Protein AF-M3EVK7-F1 (afdb_monomer)

Sequence (213 aa):
MGKAKGIFKKNLKEKIDFVSSLLQLETVLHSPIGFLSKGFRQRIALAGSLIQDPEYIFLDEPSSGLDPIQIVEFKKLVRILGKTKTILFSSHVLQEIEELCDHVLILYKGKLISDRPLNSISQNRPCLILAKTDPETFKSFFSLTDYKIETTGRTENYFLEFRIQSEKLSSEEIFQILKNASFPIRSINPEKNSLESVFKSLTTNKPNETFRI

InterPro domains:
  IPR003439 ABC transporter-like, ATP-binding domain [PF00005] (12-63)
  IPR027417 P-loop containing nucleoside triphosphate hydrolase [G3DSA:3.40.50.300] (2-134)
  IPR027417 P-loop containing nucleoside triphosphate hydrolase [SSF52540] (9-125)
  IPR050763 ABC transporter ATP-binding component [PTHR42711] (3-209)

pLDDT: mean 82.82, std 12.69, range [30.84, 95.19]

Mean predicted aligned error: 10.94 Å

Solvent-accessible surface area (backbone atoms only — not comparable to full-atom values): 12940 Å² total; per-residue (Å²): 110,59,71,85,68,74,52,65,76,90,55,48,65,64,38,47,56,51,44,32,60,77,60,69,34,72,94,48,72,88,54,63,71,88,79,48,54,66,55,55,49,51,45,50,56,49,38,70,54,50,64,74,64,59,61,67,47,82,39,78,47,77,59,70,87,44,55,76,68,52,42,56,53,49,52,53,48,51,56,59,50,51,75,80,28,51,70,50,69,49,69,92,52,57,70,56,48,72,73,72,44,70,58,44,76,40,74,54,97,93,36,82,76,44,80,46,48,41,66,68,71,59,53,51,44,37,31,41,32,32,29,47,63,55,72,66,62,54,49,59,73,54,64,58,89,64,56,51,79,44,74,74,82,48,71,56,97,80,20,36,32,34,38,40,32,27,88,84,51,52,73,66,54,54,49,61,56,55,73,73,51,96,52,58,71,80,49,78,43,72,45,82,68,46,68,60,60,55,49,49,51,64,69,71,73,61,76,91,76,80,82,78,130

Secondary structure (DSSP, 8-state):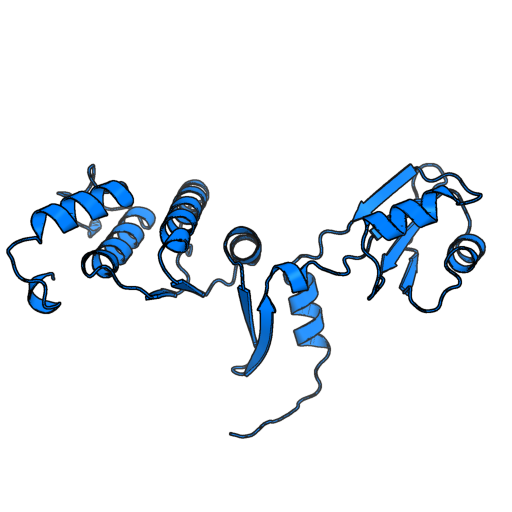
-GGGGT--GGGHHHHHHHHHHHTT-GGGTTS-GGGS-HHHHHHHHHHHHHTT--SEEEESSTTTT--HHHHHHHHHHHHHHHTTSEEEE--S-HHHHHHH-SEEEEEETTEEEEEEEHHHHHTTPPEEEEESS-HHHHHHHT-STTEEEEEEEEEETTEEEEEEEESS--HHHHHHHHTT-SS-EEEEEE----HHHHHHHHHHS--------

Organism: NCBI:txid1193028

Foldseek 3Di:
DCVVVVNDPPCQVVLLVVLCVLLVVPVPPPPDLVPDDPLSVLSVVVSVVCSVVDQEEEEEQSCPPPDPVSNVVVLVSLQVCVVRHHYDYDHPPLVSCLSRFQWDFDDDPNDTLDTGGPVVLVPFFKKKWWWQDDPVLVCVLVVDPQWDKDFPPDHDPNTTIITITGPPDGLVRVVVSCVPRPTDTDDIDRDPPGVVVVSVCSVVPDDDDDDDD

Structure (mmCIF, N/CA/C/O backbone):
data_AF-M3EVK7-F1
#
_entry.id   AF-M3EVK7-F1
#
loop_
_atom_site.group_PDB
_atom_site.id
_atom_site.type_symbol
_atom_site.label_atom_id
_atom_site.label_alt_id
_atom_site.label_comp_id
_atom_site.label_asym_id
_atom_site.label_entity_id
_atom_site.label_seq_id
_atom_site.pdbx_PDB_ins_code
_atom_site.Cartn_x
_atom_site.Cartn_y
_atom_site.Cartn_z
_atom_site.occupancy
_atom_site.B_iso_or_equiv
_atom_site.auth_seq_id
_atom_site.auth_comp_id
_atom_site.auth_asym_id
_atom_site.auth_atom_id
_atom_site.pdbx_PDB_model_num
ATOM 1 N N . MET A 1 1 ? 18.480 -7.569 -27.320 1.00 52.84 1 MET A N 1
ATOM 2 C CA . MET A 1 1 ? 17.069 -7.782 -26.916 1.00 52.84 1 MET A CA 1
ATOM 3 C C . MET A 1 1 ? 16.038 -7.213 -27.898 1.00 52.84 1 MET A C 1
ATOM 5 O O . MET A 1 1 ? 15.123 -7.948 -28.227 1.00 52.84 1 MET A O 1
ATOM 9 N N . GLY A 1 2 ? 16.171 -5.988 -28.436 1.00 54.94 2 GLY A N 1
ATOM 10 C CA . GLY A 1 2 ? 15.132 -5.382 -29.302 1.00 54.94 2 GLY A CA 1
ATOM 11 C C . GLY A 1 2 ? 14.700 -6.194 -30.541 1.00 54.94 2 GLY A C 1
ATOM 12 O O . GLY A 1 2 ? 13.509 -6.356 -30.783 1.00 54.94 2 GLY A O 1
ATOM 13 N N . LYS A 1 3 ? 15.649 -6.796 -31.278 1.00 52.19 3 LYS A N 1
ATOM 14 C CA . LYS A 1 3 ? 15.343 -7.675 -32.430 1.00 52.19 3 LYS A CA 1
ATOM 15 C C . LYS A 1 3 ? 14.608 -8.967 -32.049 1.00 52.19 3 LYS A C 1
ATOM 17 O O . LYS A 1 3 ? 13.757 -9.414 -32.801 1.00 52.19 3 LYS A O 1
ATOM 22 N N . ALA A 1 4 ? 14.919 -9.542 -30.884 1.00 58.19 4 ALA A N 1
ATOM 23 C CA . ALA A 1 4 ? 14.275 -10.763 -30.384 1.00 58.19 4 ALA A CA 1
ATOM 24 C C . ALA A 1 4 ? 12.821 -10.524 -29.933 1.00 58.19 4 ALA A C 1
ATOM 26 O O . ALA A 1 4 ? 12.077 -11.466 -29.707 1.00 58.19 4 ALA A O 1
ATOM 27 N N . LYS A 1 5 ? 12.428 -9.251 -29.812 1.00 55.12 5 LYS A N 1
ATOM 28 C CA . LYS A 1 5 ? 11.122 -8.778 -29.352 1.00 55.12 5 LYS A CA 1
ATOM 29 C C . LYS A 1 5 ? 10.278 -8.145 -30.474 1.00 55.12 5 LYS A C 1
ATOM 31 O O . LYS A 1 5 ? 9.300 -7.461 -30.186 1.00 55.12 5 LYS A O 1
ATOM 36 N N . GLY A 1 6 ? 10.665 -8.335 -31.742 1.00 58.47 6 GLY A N 1
ATOM 37 C CA . GLY A 1 6 ? 9.900 -7.870 -32.909 1.00 58.47 6 GLY A CA 1
ATOM 38 C C . GLY A 1 6 ? 9.952 -6.360 -33.175 1.00 58.47 6 GLY A C 1
ATOM 39 O O . GLY A 1 6 ? 9.174 -5.850 -33.975 1.00 58.47 6 GLY A O 1
ATOM 40 N N . ILE A 1 7 ? 10.858 -5.618 -32.530 1.00 58.50 7 ILE A N 1
ATOM 41 C CA . ILE A 1 7 ? 10.955 -4.165 -32.716 1.00 58.50 7 ILE A CA 1
ATOM 42 C C . ILE A 1 7 ? 11.724 -3.876 -34.011 1.00 58.50 7 ILE A C 1
ATOM 44 O O . ILE A 1 7 ? 12.930 -4.128 -34.106 1.00 58.50 7 ILE A O 1
ATOM 48 N N . PHE A 1 8 ? 11.029 -3.331 -35.013 1.00 57.34 8 PHE A N 1
ATOM 49 C CA . PHE A 1 8 ? 11.648 -2.866 -36.253 1.00 57.34 8 PHE A CA 1
ATOM 50 C C . PHE A 1 8 ? 12.649 -1.740 -35.954 1.00 57.34 8 PHE A C 1
ATOM 52 O O . PHE A 1 8 ? 12.354 -0.790 -35.230 1.00 57.34 8 PHE A O 1
ATOM 59 N N . LYS A 1 9 ? 13.854 -1.848 -36.531 1.00 60.00 9 LYS A N 1
ATOM 60 C CA . LYS A 1 9 ? 15.026 -0.986 -36.267 1.00 60.00 9 LYS A CA 1
ATOM 61 C C . LYS A 1 9 ? 14.760 0.527 -36.335 1.00 60.00 9 LYS A C 1
ATOM 63 O O . LYS A 1 9 ? 15.529 1.273 -35.740 1.00 60.00 9 LYS A O 1
ATOM 68 N N . LYS A 1 10 ? 13.729 0.970 -37.064 1.00 62.78 10 LYS A N 1
ATOM 69 C CA . LYS A 1 10 ? 13.542 2.371 -37.468 1.00 62.78 10 LYS A CA 1
ATOM 70 C C . LYS A 1 10 ? 13.273 3.327 -36.292 1.00 62.78 10 LYS A C 1
ATOM 72 O O . LYS A 1 10 ? 13.722 4.458 -36.370 1.00 62.78 10 LYS A O 1
ATOM 77 N N . ASN A 1 11 ? 12.690 2.848 -35.183 1.00 74.00 11 ASN A N 1
ATOM 78 C CA . ASN A 1 11 ? 12.345 3.690 -34.017 1.00 74.00 11 ASN A CA 1
ATOM 79 C C . ASN A 1 11 ? 12.974 3.192 -32.698 1.00 74.00 11 ASN A C 1
ATOM 81 O O . ASN A 1 11 ? 12.560 3.582 -31.608 1.00 74.00 11 ASN A O 1
ATOM 85 N N . LEU A 1 12 ? 13.952 2.280 -32.760 1.00 81.62 12 LEU A N 1
ATOM 86 C CA . LEU A 1 12 ? 14.510 1.665 -31.549 1.00 81.62 12 LEU A CA 1
ATOM 87 C C . LEU A 1 12 ? 15.305 2.667 -30.701 1.00 81.62 12 LEU A C 1
ATOM 89 O O . LEU A 1 12 ? 15.232 2.603 -29.481 1.00 81.62 12 LEU A O 1
ATOM 93 N N . LYS A 1 13 ? 16.053 3.576 -31.339 1.00 85.69 13 LYS A N 1
ATOM 94 C CA . LYS A 1 13 ? 16.865 4.574 -30.632 1.00 85.69 13 LYS A CA 1
ATOM 95 C C . LYS A 1 13 ? 15.986 5.547 -29.845 1.00 85.69 13 LYS A C 1
ATOM 97 O O . LYS A 1 13 ? 16.164 5.663 -28.646 1.00 85.69 13 LYS A O 1
ATOM 102 N N . GLU A 1 14 ? 14.975 6.124 -30.492 1.00 87.38 14 GLU A N 1
ATOM 103 C CA . GLU A 1 14 ? 14.010 7.026 -29.845 1.00 87.38 14 GLU A CA 1
ATOM 104 C C . GLU A 1 14 ? 13.297 6.360 -28.664 1.00 87.38 14 GLU A C 1
ATOM 106 O O . GLU A 1 14 ? 13.151 6.959 -27.604 1.00 87.38 14 GLU A O 1
ATOM 111 N N . LYS A 1 15 ? 12.903 5.088 -28.813 1.00 86.25 15 LYS A N 1
ATOM 112 C CA . LYS A 1 15 ? 12.300 4.315 -27.720 1.00 86.25 15 LYS A CA 1
ATOM 113 C C . LYS A 1 15 ? 13.268 4.073 -26.566 1.00 86.25 15 LYS A C 1
ATOM 115 O O . LYS A 1 15 ? 12.848 4.133 -25.415 1.00 86.25 15 LYS A O 1
ATOM 120 N N . ILE A 1 16 ? 14.534 3.775 -26.858 1.00 88.69 16 ILE A N 1
ATOM 121 C CA . ILE A 1 16 ? 15.564 3.631 -25.824 1.00 88.69 16 ILE A CA 1
ATOM 122 C C . ILE A 1 16 ? 15.750 4.963 -25.104 1.00 88.69 16 ILE A C 1
ATOM 124 O O . ILE A 1 16 ? 15.664 4.976 -23.885 1.00 88.69 16 ILE A O 1
ATOM 128 N N . ASP A 1 17 ? 15.915 6.066 -25.834 1.00 89.81 17 ASP A N 1
ATOM 129 C CA . ASP A 1 17 ? 16.127 7.394 -25.254 1.00 89.81 17 ASP A CA 1
ATOM 130 C C . ASP A 1 17 ? 14.937 7.806 -24.364 1.00 89.81 17 ASP A C 1
ATOM 132 O O . ASP A 1 17 ? 15.126 8.229 -23.222 1.00 89.81 17 ASP A O 1
ATOM 136 N N . PHE A 1 18 ? 13.704 7.580 -24.831 1.00 89.75 18 PHE A N 1
ATOM 137 C CA . PHE A 1 18 ? 12.486 7.823 -24.054 1.00 89.75 18 PHE A CA 1
ATOM 138 C C . PHE A 1 18 ? 12.433 6.987 -22.768 1.00 89.75 18 PHE A C 1
ATOM 140 O O . PHE A 1 18 ? 12.223 7.528 -21.682 1.00 89.75 18 PHE A O 1
ATOM 147 N N . VAL A 1 19 ? 12.632 5.668 -22.871 1.00 90.81 19 VAL A N 1
ATOM 148 C CA . VAL A 1 19 ? 12.562 4.760 -21.716 1.00 90.81 19 VAL A CA 1
ATOM 149 C C . VAL A 1 19 ? 13.701 5.032 -20.734 1.00 90.81 19 VAL A C 1
ATOM 151 O O . VAL A 1 19 ? 13.483 5.011 -19.523 1.00 90.81 19 VAL A O 1
ATOM 154 N N . SER A 1 20 ? 14.902 5.318 -21.231 1.00 91.69 20 SER A N 1
ATOM 155 C CA . SER A 1 20 ? 16.043 5.690 -20.401 1.00 91.69 20 SER A CA 1
ATOM 156 C C . SER A 1 20 ? 15.766 6.955 -19.608 1.00 91.69 20 SER A C 1
ATOM 158 O O . SER A 1 20 ? 16.075 6.972 -18.421 1.00 91.69 20 SER A O 1
ATOM 160 N N . SER A 1 21 ? 15.123 7.954 -20.215 1.00 91.12 21 SER A N 1
ATOM 161 C CA . SER A 1 21 ? 14.760 9.180 -19.508 1.00 91.12 21 SER A CA 1
ATOM 162 C C . SER A 1 21 ? 13.634 8.979 -18.498 1.00 91.12 21 SER A C 1
ATOM 164 O O . SER A 1 21 ? 13.743 9.389 -17.342 1.00 91.12 21 SER A O 1
ATOM 166 N N . LEU A 1 22 ? 12.587 8.244 -18.881 1.00 88.94 22 LEU A N 1
ATOM 167 C CA . LEU A 1 22 ? 11.470 7.911 -17.995 1.00 88.94 22 LEU A CA 1
ATOM 168 C C . LEU A 1 22 ? 11.924 7.176 -16.724 1.00 88.94 22 LEU A C 1
ATOM 170 O O . LEU A 1 22 ? 11.360 7.378 -15.649 1.00 88.94 22 LEU A O 1
ATOM 174 N N . LEU A 1 23 ? 12.933 6.312 -16.851 1.00 90.31 23 LEU A N 1
ATOM 175 C CA . LEU A 1 23 ? 13.441 5.478 -15.765 1.00 90.31 23 LEU A CA 1
ATOM 176 C C . LEU A 1 23 ? 14.734 6.023 -15.130 1.00 90.31 23 LEU A C 1
ATOM 178 O O . LEU A 1 23 ? 15.290 5.365 -14.250 1.00 90.31 23 LEU A O 1
ATOM 182 N N . GLN A 1 24 ? 15.207 7.205 -15.537 1.00 89.69 24 GLN A N 1
ATOM 183 C CA . GLN A 1 24 ? 16.436 7.839 -15.036 1.00 89.69 24 GLN A CA 1
ATOM 184 C C . GLN A 1 24 ? 17.673 6.923 -15.139 1.00 89.69 24 GLN A C 1
ATOM 186 O O . GLN A 1 24 ? 18.382 6.679 -14.158 1.00 89.69 24 GLN A O 1
ATOM 191 N N . LEU A 1 25 ? 17.883 6.326 -16.311 1.00 91.62 25 LEU A N 1
ATOM 192 C CA . LEU A 1 25 ? 18.968 5.376 -16.581 1.00 91.62 25 LEU A CA 1
ATOM 193 C C . LEU A 1 25 ? 20.166 6.008 -17.301 1.00 91.62 25 LEU A C 1
ATOM 195 O O . LEU A 1 25 ? 21.140 5.308 -17.578 1.00 91.62 25 LEU A O 1
ATOM 199 N N . GLU A 1 26 ? 20.124 7.301 -17.618 1.00 90.88 26 GLU A N 1
ATOM 200 C CA . GLU A 1 26 ? 21.107 7.973 -18.475 1.00 90.88 26 GLU A CA 1
ATOM 201 C C . GLU A 1 26 ? 22.531 7.870 -17.921 1.00 90.88 26 GLU A C 1
ATOM 203 O O . GLU A 1 26 ? 23.479 7.637 -18.669 1.00 90.88 26 GLU A O 1
ATOM 208 N N . THR A 1 27 ? 22.677 7.961 -16.599 1.00 90.19 27 THR A N 1
ATOM 209 C CA . THR A 1 2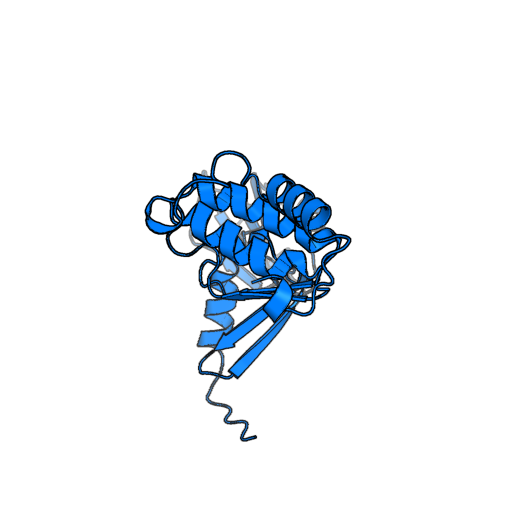7 ? 23.972 7.897 -15.905 1.00 90.19 27 THR A CA 1
ATOM 210 C C . THR A 1 27 ? 24.592 6.499 -15.897 1.00 90.19 27 THR A C 1
ATOM 212 O O . THR A 1 27 ? 25.786 6.360 -15.639 1.00 90.19 27 THR A O 1
ATOM 215 N N . VAL A 1 28 ? 23.805 5.457 -16.185 1.00 90.25 28 VAL A N 1
ATOM 216 C CA . VAL A 1 28 ? 24.218 4.047 -16.086 1.00 90.25 28 VAL A CA 1
ATOM 217 C C . VAL A 1 28 ? 24.107 3.280 -17.404 1.00 90.25 28 VAL A C 1
ATOM 219 O O . VAL A 1 28 ? 24.406 2.089 -17.442 1.00 90.25 28 VAL A O 1
ATOM 222 N N . LEU A 1 29 ? 23.725 3.946 -18.498 1.00 86.81 29 LEU A N 1
ATOM 223 C CA . LEU A 1 29 ? 23.498 3.343 -19.819 1.00 86.81 29 LEU A CA 1
ATOM 224 C C . LEU A 1 29 ? 24.684 2.525 -20.354 1.00 86.81 29 LEU A C 1
ATOM 226 O O . LEU A 1 29 ? 24.488 1.530 -21.051 1.00 86.81 29 LEU A O 1
ATOM 230 N N . HIS A 1 30 ? 25.908 2.949 -20.037 1.00 88.50 30 HIS A N 1
ATOM 231 C CA . HIS A 1 30 ? 27.146 2.315 -20.502 1.00 88.50 30 HIS A CA 1
ATOM 232 C C . HIS A 1 30 ? 27.831 1.458 -19.431 1.00 88.50 30 HIS A C 1
ATOM 234 O O . HIS A 1 30 ? 28.869 0.850 -19.693 1.00 88.50 30 HIS A O 1
ATOM 240 N N . SER A 1 31 ? 27.252 1.390 -18.234 1.00 90.88 31 SER A N 1
ATOM 241 C CA . SER A 1 31 ? 27.799 0.630 -17.118 1.00 90.88 31 SER A CA 1
ATOM 242 C C . SER A 1 31 ? 27.401 -0.845 -17.230 1.00 90.88 31 SER A C 1
ATOM 244 O O . SER A 1 31 ? 26.236 -1.150 -17.503 1.00 90.88 31 SER A O 1
ATOM 246 N N . PRO A 1 32 ? 28.317 -1.803 -16.989 1.00 91.81 32 PRO A N 1
ATOM 247 C CA . PRO A 1 32 ? 27.941 -3.209 -16.994 1.00 91.81 32 PRO A CA 1
ATOM 248 C C . PRO A 1 32 ? 26.948 -3.506 -15.864 1.00 91.81 32 PRO A C 1
ATOM 250 O O . PRO A 1 32 ? 27.162 -3.114 -14.717 1.00 91.81 32 PRO A O 1
ATOM 253 N N . ILE A 1 33 ? 25.883 -4.254 -16.175 1.00 89.38 33 ILE A N 1
ATOM 254 C CA . ILE A 1 33 ? 24.752 -4.526 -15.263 1.00 89.38 33 ILE A CA 1
ATOM 255 C C . ILE A 1 33 ? 25.208 -5.109 -13.912 1.00 89.38 33 ILE A C 1
ATOM 257 O O . ILE A 1 33 ? 24.602 -4.828 -12.878 1.00 89.38 33 ILE A O 1
ATOM 261 N N . GLY A 1 34 ? 26.295 -5.889 -13.903 1.00 89.88 34 GLY A N 1
ATOM 262 C CA . GLY A 1 34 ? 26.863 -6.477 -12.686 1.00 89.88 34 GLY A CA 1
ATOM 263 C C . GLY A 1 34 ? 27.324 -5.454 -11.640 1.00 89.88 34 GLY A C 1
ATOM 264 O O . GLY A 1 34 ? 27.267 -5.753 -10.452 1.00 89.88 34 GLY A O 1
ATOM 265 N N . PHE A 1 35 ? 27.702 -4.241 -12.058 1.00 91.50 35 PHE A N 1
ATOM 266 C CA . PHE A 1 35 ? 28.149 -3.164 -11.163 1.00 91.50 35 PHE A CA 1
ATOM 267 C C . PHE A 1 35 ? 27.013 -2.252 -10.683 1.00 91.50 35 PHE A C 1
ATOM 269 O O . PHE A 1 35 ? 27.241 -1.348 -9.884 1.00 91.50 35 PHE A O 1
ATOM 276 N N . LEU A 1 36 ? 25.787 -2.462 -11.166 1.00 90.00 36 LEU A N 1
ATOM 277 C CA . LEU A 1 36 ? 24.652 -1.610 -10.833 1.00 90.00 36 LEU A CA 1
ATOM 278 C C . LEU A 1 36 ? 23.997 -2.020 -9.517 1.00 90.00 36 LEU A C 1
ATOM 280 O O . LEU A 1 36 ? 23.945 -3.204 -9.174 1.00 90.00 36 LEU A O 1
ATOM 284 N N . SER A 1 37 ? 23.438 -1.041 -8.800 1.00 88.19 37 SER A N 1
ATOM 285 C CA . SER A 1 37 ? 22.626 -1.308 -7.610 1.00 88.19 37 SER A CA 1
ATOM 286 C C . SER A 1 37 ? 21.397 -2.153 -7.960 1.00 88.19 37 SER A C 1
ATOM 288 O O . SER A 1 37 ? 20.973 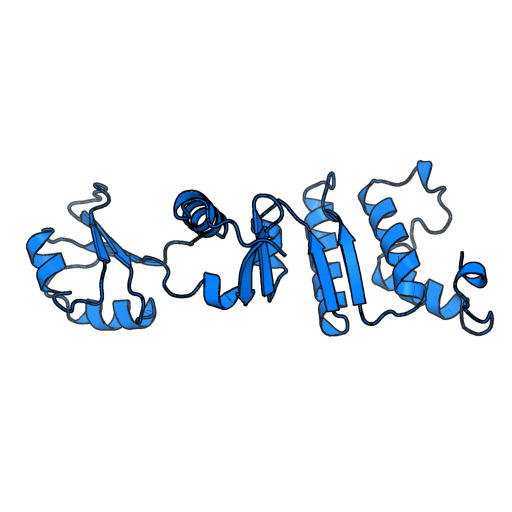-2.236 -9.118 1.00 88.19 37 SER A O 1
ATOM 290 N N . LYS A 1 38 ? 20.784 -2.779 -6.950 1.00 87.69 38 LYS A N 1
ATOM 291 C CA . LYS A 1 38 ? 19.566 -3.572 -7.159 1.00 87.69 38 LYS A CA 1
ATOM 292 C C . LYS A 1 38 ? 18.431 -2.730 -7.764 1.00 87.69 38 LYS A C 1
ATOM 294 O O . LYS A 1 38 ? 17.802 -3.201 -8.710 1.00 87.69 38 LYS A O 1
ATOM 299 N N . GLY A 1 39 ? 18.266 -1.480 -7.322 1.00 87.75 39 GLY A N 1
ATOM 300 C CA . GLY A 1 39 ? 17.327 -0.521 -7.913 1.00 87.75 39 GLY A CA 1
ATOM 301 C C . GLY A 1 39 ? 17.570 -0.263 -9.393 1.00 87.75 39 GLY A C 1
ATOM 302 O O . GLY A 1 39 ? 16.645 -0.385 -10.196 1.00 87.75 39 GLY A O 1
ATOM 303 N N . PHE A 1 40 ? 18.815 -0.001 -9.796 1.00 89.69 40 PHE A N 1
ATOM 304 C CA . PHE A 1 40 ? 19.131 0.184 -11.216 1.00 89.69 40 PHE A CA 1
ATOM 305 C C . PHE A 1 40 ? 18.873 -1.079 -12.040 1.00 89.69 40 PHE A C 1
ATOM 307 O O . PHE A 1 40 ? 18.326 -0.991 -13.139 1.00 89.69 40 PHE A O 1
ATOM 314 N N . ARG A 1 41 ? 19.192 -2.264 -11.509 1.00 90.25 41 ARG A N 1
ATOM 315 C CA . ARG A 1 41 ? 18.896 -3.533 -12.192 1.00 90.25 41 ARG A CA 1
ATOM 316 C C . ARG A 1 41 ? 17.395 -3.748 -12.395 1.00 90.25 41 ARG A C 1
ATOM 318 O O . ARG A 1 41 ? 16.996 -4.171 -13.477 1.00 90.25 41 ARG A O 1
ATOM 325 N N . GLN A 1 42 ? 16.565 -3.414 -11.408 1.00 88.50 42 GLN A N 1
ATOM 326 C CA . GLN A 1 42 ? 15.106 -3.475 -11.553 1.00 88.50 42 GLN A CA 1
ATOM 327 C C . GLN A 1 42 ? 14.578 -2.466 -12.572 1.00 88.50 42 GLN A C 1
ATOM 329 O O . GLN A 1 42 ? 13.760 -2.828 -13.417 1.00 88.50 42 GLN A O 1
ATOM 334 N N . ARG A 1 43 ? 15.080 -1.226 -12.562 1.00 90.44 43 ARG A N 1
ATOM 335 C CA . ARG A 1 43 ? 14.714 -0.231 -13.579 1.00 90.44 43 ARG A CA 1
ATOM 336 C C . ARG A 1 43 ? 15.110 -0.684 -14.982 1.00 90.44 43 ARG A C 1
ATOM 338 O O . ARG A 1 43 ? 14.316 -0.539 -15.898 1.00 90.44 43 ARG A O 1
ATOM 345 N N . ILE A 1 44 ? 16.273 -1.306 -15.165 1.00 90.81 44 ILE A N 1
ATOM 346 C CA . ILE A 1 44 ? 16.671 -1.882 -16.461 1.00 90.81 44 ILE A CA 1
ATOM 347 C C . ILE A 1 44 ? 15.753 -3.041 -16.872 1.00 90.81 44 ILE A C 1
ATOM 349 O O . ILE A 1 44 ? 15.385 -3.144 -18.043 1.00 90.81 44 ILE A O 1
ATOM 353 N N . ALA A 1 45 ? 15.349 -3.901 -15.934 1.00 88.62 45 ALA A N 1
ATOM 354 C CA . ALA A 1 45 ? 14.388 -4.966 -16.220 1.00 88.62 45 ALA A CA 1
ATOM 355 C C . ALA A 1 45 ? 13.043 -4.389 -16.701 1.00 88.62 45 ALA A C 1
ATOM 357 O O . ALA A 1 45 ? 12.504 -4.837 -17.717 1.00 88.62 45 ALA A O 1
ATOM 358 N N . LEU A 1 46 ? 12.561 -3.335 -16.035 1.00 89.56 46 LEU A N 1
ATOM 359 C CA . LEU A 1 46 ? 11.367 -2.591 -16.429 1.00 89.56 46 LEU A CA 1
ATOM 360 C C . LEU A 1 46 ? 11.552 -1.863 -17.771 1.00 89.56 46 LEU A C 1
ATOM 362 O O . LEU A 1 46 ? 10.653 -1.865 -18.605 1.00 89.56 46 LEU A O 1
ATOM 366 N N . ALA A 1 47 ? 12.736 -1.314 -18.047 1.00 90.56 47 ALA A N 1
ATOM 367 C CA . ALA A 1 47 ? 13.062 -0.725 -19.345 1.00 90.56 47 ALA A CA 1
ATOM 368 C C . ALA A 1 47 ? 12.876 -1.747 -20.470 1.00 90.56 47 ALA A C 1
ATOM 370 O O . ALA A 1 47 ? 12.244 -1.477 -21.492 1.00 90.56 47 ALA A O 1
ATOM 371 N N . GLY A 1 48 ? 13.378 -2.964 -20.253 1.00 87.88 48 GLY A N 1
ATOM 372 C CA . GLY A 1 48 ? 13.271 -4.064 -21.202 1.00 87.88 48 GLY A CA 1
ATOM 373 C C . GLY A 1 48 ? 11.832 -4.482 -21.524 1.00 87.88 48 GLY A C 1
ATOM 374 O O . GLY A 1 48 ? 11.595 -4.996 -22.626 1.00 87.88 48 GLY A O 1
ATOM 375 N N . SER A 1 49 ? 10.875 -4.288 -20.609 1.00 86.25 49 SER A N 1
ATOM 376 C CA . SER A 1 49 ? 9.447 -4.496 -20.885 1.00 86.25 49 SER A CA 1
ATOM 377 C C . SER A 1 49 ? 8.813 -3.272 -21.552 1.00 86.25 49 SER A C 1
ATOM 379 O O . SER A 1 49 ? 8.095 -3.431 -22.537 1.00 86.25 49 SER A O 1
ATOM 381 N N . LEU A 1 50 ? 9.159 -2.061 -21.112 1.00 89.00 50 LEU A N 1
ATOM 382 C CA . LEU A 1 50 ? 8.587 -0.808 -21.611 1.00 89.00 50 LEU A CA 1
ATOM 383 C C . LEU A 1 50 ? 8.981 -0.441 -23.044 1.00 89.00 50 LEU A C 1
ATOM 385 O O . LEU A 1 50 ? 8.216 0.251 -23.705 1.00 89.00 50 LEU A O 1
ATOM 389 N N . ILE A 1 51 ? 10.114 -0.916 -23.573 1.00 87.56 51 ILE A N 1
ATOM 390 C CA . ILE A 1 51 ? 10.510 -0.627 -24.969 1.00 87.56 51 ILE A CA 1
ATOM 391 C C . ILE A 1 51 ? 9.434 -1.094 -25.979 1.00 87.56 51 ILE A C 1
ATOM 393 O O . ILE A 1 51 ? 9.263 -0.495 -27.047 1.00 87.56 51 ILE A O 1
ATOM 397 N N . GLN A 1 52 ? 8.690 -2.160 -25.667 1.00 83.25 52 GLN A N 1
ATOM 398 C CA . GLN A 1 52 ? 7.585 -2.627 -26.516 1.00 83.25 52 GLN A CA 1
ATOM 399 C C . GLN A 1 52 ? 6.312 -1.788 -26.375 1.00 83.25 52 GLN A C 1
ATOM 401 O O . GLN A 1 52 ? 5.404 -1.972 -27.173 1.00 83.25 52 GLN A O 1
ATOM 406 N N . ASP A 1 53 ? 6.286 -0.851 -25.431 1.00 86.12 53 ASP A N 1
ATOM 407 C CA . ASP A 1 53 ? 5.132 -0.033 -25.075 1.00 86.12 53 ASP A CA 1
ATOM 408 C C . ASP A 1 53 ? 3.869 -0.863 -24.759 1.00 86.12 53 ASP A C 1
ATOM 410 O O . ASP A 1 53 ? 2.831 -0.682 -25.388 1.00 86.12 53 ASP A O 1
ATOM 414 N N . PRO A 1 54 ? 3.938 -1.818 -23.810 1.00 89.94 54 PRO A N 1
ATOM 415 C CA . PRO A 1 54 ? 2.806 -2.685 -23.511 1.00 89.94 54 PRO A CA 1
ATOM 416 C C . PRO A 1 54 ? 1.685 -1.920 -22.795 1.00 89.94 54 PRO A C 1
ATOM 418 O O . PRO A 1 54 ? 1.948 -0.981 -22.038 1.00 89.94 54 PRO A O 1
ATOM 421 N N . GLU A 1 55 ? 0.444 -2.367 -22.984 1.00 92.75 55 GLU A N 1
ATOM 422 C CA . GLU A 1 55 ? -0.721 -1.893 -22.220 1.00 92.75 55 GLU A CA 1
ATOM 423 C C . GLU A 1 55 ? -0.730 -2.451 -20.786 1.00 92.75 55 GLU A C 1
ATOM 425 O O . GLU A 1 55 ? -1.158 -1.769 -19.855 1.00 92.75 55 GLU A O 1
ATOM 430 N N . TYR A 1 56 ? -0.187 -3.661 -20.602 1.00 94.06 56 TYR A N 1
ATOM 431 C CA . TYR A 1 56 ? -0.167 -4.395 -19.335 1.00 94.06 56 TYR A CA 1
ATOM 432 C C . TYR A 1 56 ? 1.263 -4.650 -18.850 1.00 94.06 56 TYR A C 1
ATOM 434 O O . TYR A 1 56 ? 2.124 -5.091 -19.617 1.00 94.06 56 TYR A O 1
ATOM 442 N N . ILE A 1 57 ? 1.513 -4.419 -17.562 1.00 93.56 57 ILE A N 1
ATOM 443 C CA . ILE A 1 57 ? 2.805 -4.664 -16.913 1.00 93.56 57 ILE A CA 1
ATOM 444 C C . ILE A 1 57 ? 2.593 -5.575 -15.706 1.00 93.56 57 ILE A C 1
ATOM 446 O O . ILE A 1 57 ? 1.779 -5.279 -14.837 1.00 93.56 57 ILE A O 1
ATOM 450 N N . PHE A 1 58 ? 3.372 -6.654 -15.638 1.00 93.31 58 PHE A N 1
ATOM 451 C CA . PHE A 1 58 ? 3.383 -7.593 -14.520 1.00 93.31 58 PHE A CA 1
ATOM 452 C C . PHE A 1 58 ? 4.697 -7.468 -13.758 1.00 93.31 58 PHE A C 1
ATOM 454 O O . PHE A 1 58 ? 5.768 -7.533 -14.367 1.00 93.31 58 PHE A O 1
ATOM 461 N N . LEU A 1 59 ? 4.616 -7.281 -12.445 1.00 91.94 59 LEU A N 1
ATOM 462 C CA . LEU A 1 59 ? 5.773 -7.096 -11.577 1.00 91.94 59 LEU A CA 1
ATOM 463 C C . LEU A 1 59 ? 5.689 -8.046 -10.385 1.00 91.94 59 LEU A C 1
ATOM 465 O O . LEU A 1 59 ? 4.747 -7.974 -9.603 1.00 91.94 59 LEU A O 1
ATOM 469 N N . ASP A 1 60 ? 6.681 -8.916 -10.233 1.00 91.00 60 ASP A N 1
ATOM 470 C CA . ASP A 1 60 ? 6.751 -9.813 -9.081 1.00 91.00 60 ASP A CA 1
ATOM 471 C C . ASP A 1 60 ? 7.671 -9.220 -8.008 1.00 91.00 60 ASP A C 1
ATOM 473 O O . ASP A 1 60 ? 8.854 -8.996 -8.277 1.00 91.00 60 ASP A O 1
ATOM 477 N N . GLU A 1 61 ? 7.118 -8.913 -6.832 1.00 90.50 61 GLU A N 1
ATOM 478 C CA . GLU A 1 61 ? 7.826 -8.349 -5.670 1.00 90.50 61 GLU A CA 1
ATOM 479 C C . GLU A 1 61 ? 8.798 -7.202 -6.037 1.00 90.50 61 GLU A C 1
ATOM 481 O O . GLU A 1 61 ? 10.004 -7.256 -5.745 1.00 90.50 61 GLU A O 1
ATOM 486 N N . PRO A 1 62 ? 8.316 -6.141 -6.717 1.00 88.56 62 PRO A N 1
ATOM 487 C CA . PRO A 1 62 ? 9.196 -5.200 -7.395 1.00 88.56 62 PRO A CA 1
ATOM 488 C C . PRO A 1 62 ? 9.989 -4.286 -6.463 1.00 88.56 62 PRO A C 1
ATOM 490 O O . PRO A 1 62 ? 10.974 -3.704 -6.892 1.00 88.56 62 PRO A O 1
ATOM 493 N N . SER A 1 63 ? 9.605 -4.151 -5.201 1.00 88.75 63 SER A N 1
ATOM 494 C CA . SER A 1 63 ? 10.334 -3.377 -4.190 1.00 88.75 63 SER A CA 1
ATOM 495 C C . SER A 1 63 ? 11.342 -4.219 -3.400 1.00 88.75 63 SER A C 1
ATOM 497 O O . SER A 1 63 ? 12.137 -3.677 -2.630 1.00 88.75 63 SER A O 1
ATOM 499 N N . SER A 1 64 ? 11.347 -5.545 -3.587 1.00 87.62 64 SER A N 1
ATOM 500 C CA . SER A 1 64 ? 12.128 -6.462 -2.758 1.00 87.62 64 SER A CA 1
ATOM 501 C C . SER A 1 64 ? 13.620 -6.134 -2.793 1.00 87.62 64 SER A C 1
ATOM 503 O O . SER A 1 64 ? 14.262 -6.126 -3.846 1.00 87.62 64 SER A O 1
ATOM 505 N N . GLY A 1 65 ? 14.212 -5.918 -1.615 1.00 84.50 65 GLY A N 1
ATOM 506 C CA . GLY A 1 65 ? 15.633 -5.610 -1.408 1.00 84.50 65 GLY A CA 1
ATOM 507 C C . GLY A 1 65 ? 16.106 -4.266 -1.968 1.00 84.50 65 GLY A C 1
ATOM 508 O O . GLY A 1 65 ? 17.314 -4.088 -2.137 1.00 84.50 65 GLY A O 1
ATOM 509 N N . LEU A 1 66 ? 15.185 -3.355 -2.274 1.00 88.94 66 LEU A N 1
ATOM 510 C CA . LEU A 1 66 ? 15.497 -1.940 -2.424 1.00 88.94 66 LEU A CA 1
ATOM 511 C C . LEU A 1 66 ? 15.666 -1.288 -1.051 1.00 88.94 66 LEU A C 1
ATOM 513 O O . LEU A 1 66 ? 15.011 -1.670 -0.083 1.00 88.94 66 LEU A O 1
ATOM 517 N N . ASP A 1 67 ? 16.544 -0.294 -0.967 1.00 89.06 67 ASP A N 1
ATOM 518 C CA . ASP A 1 67 ? 16.609 0.577 0.205 1.00 89.06 67 ASP A CA 1
ATOM 519 C C . ASP A 1 67 ? 15.420 1.569 0.226 1.00 89.06 67 ASP A C 1
ATOM 521 O O . ASP A 1 67 ? 14.763 1.772 -0.803 1.00 89.06 67 ASP A O 1
ATOM 525 N N . PRO A 1 68 ? 15.125 2.217 1.371 1.00 85.94 68 PRO A N 1
ATOM 526 C CA . PRO A 1 68 ? 13.963 3.098 1.503 1.00 85.94 68 PRO A CA 1
ATOM 527 C C . PRO A 1 68 ? 13.892 4.233 0.473 1.00 85.94 68 PRO A C 1
ATOM 529 O O . PRO A 1 68 ? 12.796 4.595 0.043 1.00 85.94 68 PRO A O 1
ATOM 532 N N . ILE A 1 69 ? 15.035 4.786 0.052 1.00 88.38 69 ILE A N 1
ATOM 533 C CA . ILE A 1 69 ? 15.079 5.875 -0.933 1.00 88.38 69 ILE A CA 1
ATOM 534 C C . ILE A 1 69 ? 14.679 5.326 -2.305 1.00 88.38 69 ILE A C 1
ATOM 536 O O . ILE A 1 69 ? 13.800 5.884 -2.966 1.00 88.38 69 ILE A O 1
ATOM 540 N N . GLN A 1 70 ? 15.250 4.184 -2.697 1.00 87.06 70 GLN A N 1
ATOM 541 C CA . GLN A 1 70 ? 14.915 3.515 -3.957 1.00 87.06 70 GLN A CA 1
ATOM 542 C C . GLN A 1 70 ? 13.442 3.085 -4.019 1.00 87.06 70 GLN A C 1
ATOM 544 O O . GLN A 1 70 ? 12.830 3.210 -5.081 1.00 87.06 70 GLN A O 1
ATOM 549 N N . ILE A 1 71 ? 12.847 2.646 -2.902 1.00 89.00 71 ILE A N 1
ATOM 550 C CA . ILE A 1 71 ? 11.413 2.311 -2.828 1.00 89.00 71 ILE A CA 1
ATOM 551 C C . ILE A 1 71 ? 10.552 3.538 -3.146 1.00 89.00 71 ILE A C 1
ATOM 553 O O . ILE A 1 71 ? 9.624 3.445 -3.949 1.00 89.00 71 ILE A O 1
ATOM 557 N N . VAL A 1 72 ? 10.856 4.701 -2.560 1.00 89.56 72 VAL A N 1
ATOM 558 C CA . VAL A 1 72 ? 10.101 5.941 -2.815 1.00 89.56 72 VAL A CA 1
ATOM 559 C C . VAL A 1 72 ? 10.186 6.348 -4.287 1.00 89.56 72 VAL A C 1
ATOM 561 O O . VAL A 1 72 ? 9.181 6.731 -4.890 1.00 89.56 72 VAL A O 1
ATOM 564 N N . GLU A 1 73 ? 11.368 6.259 -4.891 1.00 87.81 73 GLU A N 1
ATOM 565 C CA . GLU A 1 73 ? 11.543 6.569 -6.312 1.00 87.81 73 GLU A CA 1
ATOM 566 C C . GLU A 1 73 ? 10.802 5.574 -7.210 1.00 87.81 73 GLU A C 1
ATOM 568 O O . GLU A 1 73 ? 10.125 5.975 -8.159 1.00 87.81 73 GLU A O 1
ATOM 573 N N . PHE A 1 74 ? 10.866 4.284 -6.880 1.00 88.25 74 PHE A N 1
ATOM 574 C CA . PHE A 1 74 ? 10.149 3.242 -7.599 1.00 88.25 74 PHE A CA 1
ATOM 575 C C . PHE A 1 74 ? 8.628 3.442 -7.528 1.00 88.25 74 PHE A C 1
ATOM 577 O O . PHE A 1 74 ? 7.945 3.379 -8.548 1.00 88.25 74 PHE A O 1
ATOM 584 N N . LYS A 1 75 ? 8.095 3.790 -6.353 1.00 90.25 75 LYS A N 1
ATOM 585 C CA . LYS A 1 75 ? 6.675 4.123 -6.164 1.00 90.25 75 LYS A CA 1
ATOM 586 C C . LYS A 1 75 ? 6.220 5.266 -7.073 1.00 90.25 75 LYS A C 1
ATOM 588 O O . LYS A 1 75 ? 5.172 5.170 -7.712 1.00 90.25 75 LYS A O 1
ATOM 593 N N . LYS A 1 76 ? 7.014 6.339 -7.178 1.00 91.12 76 LYS A N 1
ATOM 594 C CA . LYS A 1 76 ? 6.720 7.464 -8.087 1.00 91.12 76 LYS A CA 1
ATOM 595 C C . LYS A 1 76 ? 6.652 7.004 -9.540 1.00 91.12 76 LYS A C 1
ATOM 597 O O . LYS A 1 76 ? 5.744 7.399 -10.268 1.00 91.12 76 LYS A O 1
ATOM 602 N N . LEU A 1 77 ? 7.586 6.150 -9.939 1.00 90.06 77 LEU A N 1
ATOM 603 C CA . LEU A 1 77 ? 7.669 5.590 -11.281 1.00 90.06 77 LEU A CA 1
ATOM 604 C C . LEU A 1 77 ? 6.432 4.742 -11.606 1.00 90.06 77 LEU A C 1
ATOM 606 O O . LEU A 1 77 ? 5.786 4.975 -12.628 1.00 90.06 77 LEU A O 1
ATOM 610 N N . VAL A 1 78 ? 6.046 3.828 -10.710 1.00 91.69 78 VAL A N 1
ATOM 611 C CA . VAL A 1 78 ? 4.830 3.011 -10.857 1.00 91.69 78 VAL A CA 1
ATOM 612 C C . VAL A 1 78 ? 3.588 3.893 -10.985 1.00 91.69 78 VAL A C 1
ATOM 614 O O . VAL A 1 78 ? 2.792 3.672 -11.892 1.00 91.69 78 VAL A O 1
ATOM 617 N N . ARG A 1 79 ? 3.449 4.946 -10.167 1.00 91.75 79 ARG A N 1
ATOM 618 C CA . ARG A 1 79 ? 2.330 5.901 -10.284 1.00 91.75 79 ARG A CA 1
ATOM 619 C C . ARG A 1 79 ? 2.298 6.624 -11.629 1.00 91.75 79 ARG A C 1
ATOM 621 O O . ARG A 1 79 ? 1.218 6.869 -12.154 1.00 91.75 79 ARG A O 1
ATOM 628 N N . ILE A 1 80 ? 3.452 7.009 -12.176 1.00 91.62 80 ILE A N 1
ATOM 629 C CA . ILE A 1 80 ? 3.526 7.667 -13.490 1.00 91.62 80 ILE A CA 1
ATOM 630 C C . ILE A 1 80 ? 3.082 6.698 -14.585 1.00 91.62 80 ILE A C 1
ATOM 632 O O . ILE A 1 80 ? 2.246 7.062 -15.409 1.00 91.62 80 ILE A O 1
ATOM 636 N N . LEU A 1 81 ? 3.598 5.467 -14.567 1.00 91.62 81 LEU A N 1
ATOM 637 C CA . LEU A 1 81 ? 3.224 4.431 -15.530 1.00 91.62 81 LEU A CA 1
ATOM 638 C C . LEU A 1 81 ? 1.742 4.047 -15.419 1.00 91.62 81 LEU A C 1
ATOM 640 O O . LEU A 1 81 ? 1.080 3.883 -16.440 1.00 91.62 81 LEU A O 1
ATOM 644 N N . GLY A 1 82 ? 1.208 3.971 -14.198 1.00 92.38 82 GLY A N 1
ATOM 645 C CA . GLY A 1 82 ? -0.189 3.628 -13.923 1.00 92.38 82 GLY A CA 1
ATOM 646 C C . GLY A 1 82 ? -1.208 4.612 -14.505 1.00 92.38 82 GLY A C 1
ATOM 647 O O . GLY A 1 82 ? -2.373 4.267 -14.652 1.00 92.38 82 GLY A O 1
ATOM 648 N N . LYS A 1 83 ? -0.787 5.824 -14.902 1.00 91.88 83 LYS A N 1
ATOM 649 C CA . LYS A 1 83 ? -1.672 6.793 -15.575 1.00 91.88 83 LYS A CA 1
ATOM 650 C C . LYS A 1 83 ? -2.057 6.380 -16.994 1.00 91.88 83 LYS A C 1
ATOM 652 O O . LYS A 1 83 ? -3.074 6.845 -17.495 1.00 91.88 83 LYS A O 1
ATOM 657 N N . THR A 1 84 ? -1.224 5.586 -17.661 1.00 91.69 84 THR A N 1
ATOM 658 C CA . THR A 1 84 ? -1.417 5.209 -19.072 1.00 91.69 84 THR A CA 1
ATOM 659 C C . THR A 1 84 ? -1.388 3.703 -19.301 1.00 91.69 84 THR A C 1
ATOM 661 O O . THR A 1 84 ? -1.650 3.259 -20.416 1.00 91.69 84 THR A O 1
ATOM 664 N N . LYS A 1 85 ? -1.055 2.912 -18.276 1.00 93.00 85 LYS A N 1
ATOM 665 C CA . LYS A 1 85 ? -0.876 1.460 -18.359 1.00 93.00 85 LYS A CA 1
ATOM 666 C C . LYS A 1 85 ? -1.539 0.768 -17.181 1.00 93.00 85 LYS A C 1
ATOM 668 O O . LYS A 1 85 ? -1.589 1.314 -16.081 1.00 93.00 85 LYS A O 1
ATOM 673 N N . THR A 1 86 ? -1.967 -0.470 -17.385 1.00 95.12 86 THR A N 1
ATOM 674 C CA . THR A 1 86 ? -2.446 -1.331 -16.303 1.00 95.12 86 THR A CA 1
ATOM 675 C C . THR A 1 86 ? -1.269 -2.091 -15.700 1.00 95.12 86 THR A C 1
ATOM 677 O O . THR A 1 86 ? -0.552 -2.804 -16.402 1.00 95.12 86 THR A O 1
ATOM 680 N N . ILE A 1 87 ? -1.064 -1.949 -14.391 1.00 94.88 87 ILE A N 1
ATOM 681 C CA . ILE A 1 87 ? 0.039 -2.592 -13.670 1.00 94.88 87 ILE A CA 1
ATOM 682 C C . ILE A 1 87 ? -0.540 -3.579 -12.662 1.00 94.88 87 ILE A C 1
ATOM 684 O O . ILE A 1 87 ? -1.286 -3.187 -11.770 1.00 94.88 87 ILE A O 1
ATOM 688 N N . LEU A 1 88 ? -0.161 -4.849 -12.786 1.00 95.19 88 LEU A N 1
ATOM 689 C CA . LEU A 1 88 ? -0.395 -5.869 -11.772 1.00 95.19 88 LEU A CA 1
ATOM 690 C C . LEU A 1 88 ? 0.925 -6.149 -11.060 1.00 95.19 88 LEU A C 1
ATOM 692 O O . LEU A 1 88 ? 1.908 -6.520 -11.706 1.00 95.19 88 LEU A O 1
ATOM 696 N N . PHE A 1 89 ? 0.948 -5.995 -9.739 1.00 94.19 89 PHE A N 1
ATOM 697 C CA . PHE A 1 89 ? 2.118 -6.355 -8.953 1.00 94.19 89 PHE A CA 1
ATOM 698 C C . PHE A 1 89 ? 1.771 -7.138 -7.692 1.00 94.19 89 PHE A C 1
ATOM 700 O O . PHE A 1 89 ? 0.716 -6.935 -7.090 1.00 94.19 89 PHE A O 1
ATOM 707 N N . SER A 1 90 ? 2.668 -8.044 -7.312 1.00 93.25 90 SER A N 1
ATOM 708 C CA . SER A 1 90 ? 2.649 -8.728 -6.021 1.00 93.25 90 SER A CA 1
ATOM 709 C C . SER A 1 90 ? 3.522 -7.958 -5.030 1.00 93.25 90 SER A C 1
ATOM 711 O O . SER A 1 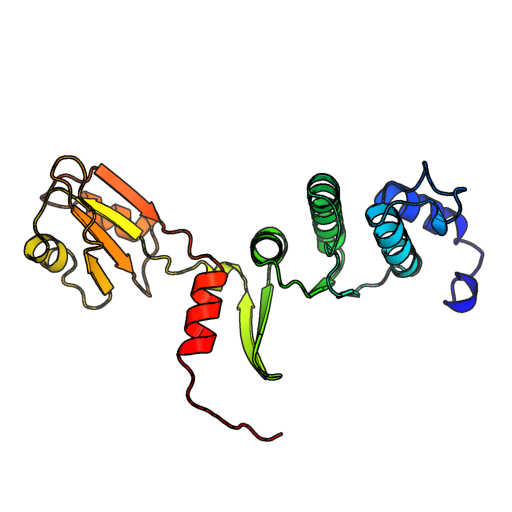90 ? 4.592 -7.458 -5.374 1.00 93.25 90 SER A O 1
ATOM 713 N N . SER A 1 91 ? 3.050 -7.830 -3.795 1.00 90.81 91 SER A N 1
ATOM 714 C CA . SER A 1 91 ? 3.859 -7.362 -2.672 1.00 90.81 91 SER A CA 1
ATOM 715 C C . SER A 1 91 ? 3.279 -7.937 -1.389 1.00 90.81 91 SER A C 1
ATOM 717 O O . SER A 1 91 ? 2.060 -7.978 -1.202 1.00 90.81 91 SER A O 1
ATOM 719 N N . HIS A 1 92 ? 4.153 -8.371 -0.493 1.00 88.00 92 HIS A N 1
ATOM 720 C CA . HIS A 1 92 ? 3.799 -8.700 0.886 1.00 88.00 92 HIS A CA 1
ATOM 721 C C . HIS A 1 92 ? 3.819 -7.463 1.802 1.00 88.00 92 HIS A C 1
ATOM 723 O O . HIS A 1 92 ? 3.402 -7.537 2.960 1.00 88.00 92 HIS A O 1
ATOM 729 N N . VAL A 1 93 ? 4.282 -6.312 1.302 1.00 87.62 93 VAL A N 1
ATOM 730 C CA . VAL A 1 93 ? 4.372 -5.061 2.055 1.00 87.62 93 VAL A CA 1
ATOM 731 C C . VAL A 1 93 ? 3.082 -4.264 1.873 1.00 87.62 93 VAL A C 1
ATOM 733 O O . VAL A 1 93 ? 2.898 -3.516 0.914 1.00 87.62 93 VAL A O 1
ATOM 736 N N . LEU A 1 94 ? 2.174 -4.385 2.839 1.00 86.12 94 LEU A N 1
ATOM 737 C CA . LEU A 1 94 ? 0.832 -3.789 2.766 1.00 86.12 94 LEU A CA 1
ATOM 738 C C . LEU A 1 94 ? 0.835 -2.261 2.616 1.00 86.12 94 LEU A C 1
ATOM 740 O O . LEU A 1 94 ? -0.045 -1.711 1.966 1.00 86.12 94 LEU A O 1
ATOM 744 N N . GLN A 1 95 ? 1.849 -1.578 3.149 1.00 83.81 95 GLN A N 1
ATOM 745 C CA . GLN A 1 95 ? 2.014 -0.127 3.000 1.00 83.81 95 GLN A CA 1
ATOM 746 C C . GLN A 1 95 ? 2.254 0.287 1.541 1.00 83.81 95 GLN A C 1
ATOM 748 O O . GLN A 1 95 ? 1.892 1.387 1.137 1.00 83.81 95 GLN A O 1
ATOM 753 N N . GLU A 1 96 ? 2.880 -0.572 0.734 1.00 87.00 96 GLU A N 1
ATOM 754 C CA . GLU A 1 96 ? 3.051 -0.319 -0.698 1.00 87.00 96 GLU A CA 1
ATOM 755 C C . GLU A 1 96 ? 1.730 -0.466 -1.435 1.00 87.00 96 GLU A C 1
ATOM 757 O O . GLU A 1 96 ? 1.405 0.373 -2.271 1.00 87.00 96 GLU A O 1
ATOM 762 N N . ILE A 1 97 ? 0.959 -1.493 -1.075 1.00 89.44 97 ILE A N 1
ATOM 763 C CA . ILE A 1 97 ? -0.376 -1.737 -1.616 1.00 89.44 97 ILE A CA 1
ATOM 764 C C . ILE A 1 97 ? -1.302 -0.556 -1.308 1.00 89.44 97 ILE A C 1
ATOM 766 O O . ILE A 1 97 ? -1.947 -0.038 -2.214 1.00 89.44 97 ILE A O 1
ATOM 770 N N . GLU A 1 98 ? -1.327 -0.092 -0.056 1.00 85.81 98 GLU A N 1
ATOM 771 C CA . GLU A 1 98 ? -2.139 1.055 0.369 1.00 85.81 98 GLU A CA 1
ATOM 772 C C . GLU A 1 98 ? -1.791 2.348 -0.377 1.00 85.81 98 GLU A C 1
ATOM 774 O O . GLU A 1 98 ? -2.647 3.206 -0.582 1.00 85.81 98 GLU A O 1
ATOM 779 N N . GLU A 1 99 ? -0.525 2.509 -0.758 1.00 86.44 99 GLU A N 1
ATOM 780 C CA . GLU A 1 99 ? -0.043 3.733 -1.383 1.00 86.44 99 GLU A CA 1
ATOM 781 C C . GLU A 1 99 ? -0.184 3.725 -2.913 1.00 86.44 99 GLU A C 1
ATOM 783 O O . GLU A 1 99 ? -0.382 4.789 -3.508 1.00 86.44 99 GLU A O 1
ATOM 788 N N . LEU A 1 100 ? -0.035 2.564 -3.556 1.00 89.38 100 LEU A N 1
ATOM 789 C CA . LEU A 1 100 ? 0.070 2.444 -5.013 1.00 89.38 100 LEU A CA 1
ATOM 790 C C . LEU A 1 100 ? -1.180 1.899 -5.702 1.00 89.38 100 LEU A C 1
ATOM 792 O O . LEU A 1 100 ? -1.360 2.186 -6.884 1.00 89.38 100 LEU A O 1
ATOM 796 N N . CYS A 1 101 ? -1.984 1.078 -5.027 1.00 90.12 101 CYS A N 1
ATOM 797 C CA . CYS A 1 101 ? -3.043 0.322 -5.687 1.00 90.12 101 CYS A CA 1
ATOM 798 C C . CYS A 1 101 ? -4.394 1.029 -5.616 1.00 90.12 101 CYS A C 1
ATOM 800 O O . CYS A 1 101 ? -4.855 1.403 -4.544 1.00 90.12 101 CYS A O 1
ATOM 802 N N . ASP A 1 102 ? -5.109 1.059 -6.736 1.00 90.81 102 ASP A N 1
ATOM 803 C CA . ASP A 1 102 ? -6.538 1.396 -6.746 1.00 90.81 102 ASP A CA 1
ATOM 804 C C . ASP A 1 102 ? -7.413 0.174 -6.423 1.00 90.81 102 ASP A C 1
ATOM 806 O O . ASP A 1 102 ? -8.550 0.295 -5.963 1.00 90.81 102 ASP A O 1
ATOM 810 N N . HIS A 1 103 ? -6.872 -1.026 -6.647 1.00 92.19 103 HIS A N 1
ATOM 811 C CA . HIS A 1 103 ? -7.577 -2.297 -6.564 1.00 92.19 103 HIS A CA 1
ATOM 812 C C . HIS A 1 103 ? -6.689 -3.379 -5.937 1.00 92.19 103 HIS A C 1
ATOM 814 O O . HIS A 1 103 ? -5.500 -3.460 -6.240 1.00 92.19 103 HIS A O 1
ATOM 820 N N . VAL A 1 104 ? -7.257 -4.230 -5.077 1.00 92.19 104 VAL A N 1
ATOM 821 C CA . VAL A 1 104 ? -6.522 -5.275 -4.353 1.00 92.19 104 VAL A CA 1
ATOM 822 C C . VAL A 1 104 ? -7.156 -6.647 -4.538 1.00 92.19 104 VAL A C 1
ATOM 824 O O . VAL A 1 104 ? -8.358 -6.840 -4.345 1.00 92.19 104 VAL A O 1
ATOM 827 N N . LEU A 1 105 ? -6.295 -7.617 -4.844 1.00 92.31 105 LEU A N 1
ATOM 828 C CA . LEU A 1 105 ? -6.597 -9.042 -4.861 1.00 92.31 105 LEU A CA 1
ATOM 829 C C . LEU A 1 105 ? -5.883 -9.695 -3.674 1.00 92.31 105 LEU A C 1
ATOM 831 O O . LEU A 1 105 ? -4.665 -9.578 -3.546 1.00 92.31 105 LEU A O 1
ATOM 835 N N . ILE A 1 106 ? -6.623 -10.375 -2.798 1.00 89.50 106 ILE A N 1
ATOM 836 C CA . ILE A 1 106 ? -6.049 -11.070 -1.639 1.00 89.50 106 ILE A CA 1
ATOM 837 C C . ILE A 1 106 ? -6.104 -12.569 -1.883 1.00 89.50 106 ILE A C 1
ATOM 839 O O . ILE A 1 106 ? -7.181 -13.150 -2.016 1.00 89.50 106 ILE A O 1
ATOM 843 N N . LEU A 1 107 ? -4.933 -13.197 -1.884 1.00 89.81 107 LEU A N 1
ATOM 844 C CA . LEU A 1 107 ? -4.763 -14.636 -2.031 1.00 89.81 107 LEU A CA 1
ATOM 845 C C . LEU A 1 107 ? -4.412 -15.263 -0.677 1.00 89.81 107 LEU A C 1
ATOM 847 O O . LEU A 1 107 ? -3.553 -14.765 0.047 1.00 89.81 107 LEU A O 1
ATOM 851 N N . TYR A 1 108 ? -5.051 -16.383 -0.342 1.00 88.00 108 TYR A N 1
ATOM 852 C CA . TYR A 1 108 ? -4.743 -17.178 0.846 1.00 88.00 108 TYR A CA 1
ATOM 853 C C . TYR A 1 108 ? -4.848 -18.669 0.529 1.00 88.00 108 TYR A C 1
ATOM 855 O O . TYR A 1 108 ? -5.859 -19.128 0.001 1.00 88.00 108 TYR A O 1
ATOM 863 N N . LYS A 1 109 ? -3.788 -19.434 0.833 1.00 90.19 109 LYS A N 1
ATOM 864 C CA . LYS A 1 109 ? -3.690 -20.881 0.544 1.00 90.19 109 LYS A CA 1
ATOM 865 C C . LYS A 1 109 ? -4.076 -21.236 -0.906 1.00 90.19 109 LYS A C 1
ATOM 867 O O . LYS A 1 109 ? -4.828 -22.176 -1.147 1.00 90.19 109 LYS A O 1
ATOM 872 N N . GLY A 1 110 ? -3.586 -20.447 -1.865 1.00 89.94 110 GLY A N 1
ATOM 873 C CA . GLY A 1 110 ? -3.844 -20.648 -3.297 1.00 89.94 110 GLY A CA 1
ATOM 874 C C . GLY A 1 110 ? -5.252 -20.267 -3.767 1.00 89.94 110 GLY A C 1
ATOM 875 O O . GLY A 1 110 ? -5.588 -20.529 -4.916 1.00 89.94 110 GLY A O 1
ATOM 876 N N . LYS A 1 111 ? -6.078 -19.653 -2.911 1.00 90.00 111 LYS A N 1
ATOM 877 C CA . LYS A 1 111 ? -7.432 -19.205 -3.255 1.00 90.00 111 LYS A CA 1
ATOM 878 C C . LYS A 1 111 ? -7.545 -17.691 -3.173 1.00 90.00 111 LYS A C 1
ATOM 880 O O . LYS A 1 111 ? -7.044 -17.084 -2.228 1.00 90.00 111 LYS A O 1
ATOM 885 N N . LEU A 1 112 ? -8.243 -17.095 -4.134 1.00 90.81 112 LEU A N 1
ATOM 886 C CA . LEU A 1 112 ? -8.636 -15.691 -4.072 1.00 90.81 112 LEU A CA 1
ATOM 887 C C . LEU A 1 112 ? -9.735 -15.545 -3.013 1.00 90.81 112 LEU A C 1
ATOM 889 O O . LEU A 1 112 ? -10.812 -16.125 -3.139 1.00 90.81 112 LEU A O 1
ATOM 893 N N . ILE A 1 113 ? -9.441 -14.819 -1.938 1.00 88.81 113 ILE A N 1
ATOM 894 C CA . ILE A 1 113 ? -10.358 -14.626 -0.806 1.00 88.81 113 ILE A CA 1
ATOM 895 C C . ILE A 1 113 ? -10.995 -13.237 -0.783 1.00 88.81 113 ILE A C 1
ATOM 897 O O . ILE A 1 113 ? -11.974 -13.039 -0.066 1.00 88.81 113 ILE A O 1
ATOM 901 N N . SER A 1 114 ? -10.456 -12.291 -1.551 1.00 87.88 114 SER A N 1
ATOM 902 C CA . SER A 1 114 ? -11.014 -10.954 -1.727 1.00 87.88 114 SER A CA 1
ATOM 903 C C . SER A 1 114 ? -10.572 -10.379 -3.065 1.00 87.88 114 SER A C 1
ATOM 905 O O . SER A 1 114 ? -9.406 -10.497 -3.432 1.00 87.88 114 SER A O 1
ATOM 907 N N . ASP A 1 115 ? -11.494 -9.690 -3.722 1.00 92.19 115 ASP A N 1
ATOM 908 C CA . ASP A 1 115 ? -11.317 -8.984 -4.987 1.00 92.19 115 ASP A CA 1
ATOM 909 C C . ASP A 1 115 ? -12.133 -7.697 -4.875 1.00 92.19 115 ASP A C 1
ATOM 911 O O . ASP A 1 115 ? -13.364 -7.753 -4.839 1.00 92.19 115 ASP A O 1
ATOM 915 N N . ARG A 1 116 ? -11.466 -6.566 -4.614 1.00 87.56 116 ARG A N 1
ATOM 916 C CA . ARG A 1 116 ? -12.165 -5.290 -4.433 1.00 87.56 116 ARG A CA 1
ATOM 917 C C . ARG A 1 116 ? -11.274 -4.059 -4.618 1.00 87.56 116 ARG A C 1
ATOM 919 O O . ARG A 1 116 ? -10.073 -4.116 -4.328 1.00 87.56 116 ARG A O 1
ATOM 926 N N . PRO A 1 117 ? -11.871 -2.910 -4.980 1.00 88.94 117 PRO A N 1
ATOM 927 C CA . PRO A 1 117 ? -11.216 -1.609 -4.924 1.00 88.94 117 PRO A CA 1
ATOM 928 C C . PRO A 1 117 ? -10.632 -1.314 -3.536 1.00 88.94 117 PRO A C 1
ATOM 930 O O . PRO A 1 117 ? -11.277 -1.580 -2.517 1.00 88.94 117 PRO A O 1
ATOM 933 N N . LEU A 1 118 ? -9.443 -0.715 -3.468 1.00 85.25 118 LEU A N 1
ATOM 934 C CA . LEU A 1 118 ? -8.783 -0.392 -2.198 1.00 85.25 118 LEU A CA 1
ATOM 935 C C . LEU A 1 118 ? -9.613 0.594 -1.355 1.00 85.25 118 LEU A C 1
ATOM 937 O O . LEU A 1 118 ? -9.665 0.493 -0.127 1.00 85.25 118 LEU A O 1
ATOM 941 N N . ASN A 1 119 ? -10.320 1.522 -2.003 1.00 80.31 119 ASN A N 1
ATOM 942 C CA . ASN A 1 119 ? -11.194 2.474 -1.316 1.00 80.31 119 ASN A CA 1
ATOM 943 C C . ASN A 1 119 ? -12.335 1.778 -0.545 1.00 80.31 119 ASN A C 1
ATOM 945 O O . ASN A 1 119 ? -12.666 2.214 0.553 1.00 80.31 119 ASN A O 1
ATOM 949 N N . SER A 1 120 ? -12.855 0.651 -1.040 1.00 75.75 120 SER A N 1
ATOM 950 C CA . SER A 1 120 ? -13.882 -0.152 -0.359 1.00 75.75 120 SER A CA 1
ATOM 951 C C . SER A 1 120 ? -13.350 -0.867 0.888 1.00 75.75 120 SER A C 1
ATOM 953 O O . SER A 1 120 ? -14.104 -1.150 1.812 1.00 75.75 120 SER A O 1
ATOM 955 N N . ILE A 1 121 ? -12.038 -1.126 0.948 1.00 69.88 121 ILE A N 1
ATOM 956 C CA . ILE A 1 121 ? -11.361 -1.671 2.136 1.00 69.88 121 ILE A CA 1
ATOM 957 C C . ILE A 1 121 ? -11.259 -0.598 3.230 1.00 69.88 121 ILE A C 1
ATOM 959 O O . ILE A 1 121 ? -11.263 -0.904 4.421 1.00 69.88 121 ILE A O 1
ATOM 963 N N . SER A 1 122 ? -11.177 0.666 2.813 1.00 61.00 122 SER A N 1
ATOM 964 C CA . SER A 1 122 ? -11.060 1.828 3.692 1.00 61.00 122 SER A CA 1
ATOM 965 C C . SER A 1 122 ? -12.399 2.389 4.176 1.00 61.00 122 SER A C 1
ATOM 967 O O . SER A 1 122 ? -12.389 3.237 5.068 1.00 61.00 122 SER A O 1
ATOM 969 N N . GLN A 1 123 ? -13.525 1.949 3.612 1.00 57.91 123 GLN A N 1
ATOM 970 C CA . GLN A 1 123 ? -14.862 2.318 4.081 1.00 57.91 123 GLN A CA 1
ATOM 971 C C . GLN A 1 123 ? -15.187 1.568 5.386 1.00 57.91 123 GLN A C 1
ATOM 973 O O . GLN A 1 123 ? -14.709 0.455 5.600 1.00 57.91 123 GLN A O 1
ATOM 978 N N . ASN A 1 124 ? -15.964 2.193 6.278 1.00 62.38 124 ASN A N 1
ATOM 979 C CA . ASN A 1 124 ? -16.363 1.637 7.584 1.00 62.38 124 ASN A CA 1
ATOM 980 C C . ASN A 1 124 ? -15.209 1.413 8.580 1.00 62.38 124 ASN A C 1
ATOM 982 O O . ASN A 1 124 ? -15.181 0.433 9.334 1.00 62.38 124 ASN A O 1
ATOM 986 N N . ARG A 1 125 ? -14.240 2.338 8.588 1.00 71.81 125 ARG A N 1
ATOM 987 C CA . ARG A 1 125 ? -13.196 2.393 9.620 1.00 71.81 125 ARG A CA 1
ATOM 988 C C . ARG A 1 125 ? -13.827 2.617 10.992 1.00 71.81 125 ARG A C 1
ATOM 990 O O . ARG A 1 125 ? -14.663 3.513 11.119 1.00 71.81 125 ARG A O 1
ATOM 997 N N . PRO A 1 126 ? -13.410 1.863 12.020 1.00 78.81 126 PRO A N 1
ATOM 998 C CA . PRO A 1 126 ? -13.768 2.204 13.378 1.00 78.81 126 PRO A CA 1
ATOM 999 C C . PRO A 1 126 ? -13.297 3.627 13.692 1.00 78.81 126 PRO A C 1
ATOM 1001 O O . PRO A 1 126 ? -12.222 4.036 13.268 1.00 78.81 126 PRO A O 1
ATOM 1004 N N . CYS A 1 127 ? -14.079 4.389 14.435 1.00 85.69 127 CYS A N 1
ATOM 1005 C CA . CYS A 1 127 ? -13.688 5.676 14.984 1.00 85.69 127 CYS A CA 1
ATOM 1006 C C . CYS A 1 127 ? -13.358 5.496 16.464 1.00 85.69 127 CYS A C 1
ATOM 1008 O O . CYS A 1 127 ? -14.156 4.935 17.216 1.00 85.69 127 CYS A O 1
ATOM 1010 N N . LEU A 1 128 ? -12.200 6.000 16.880 1.00 88.56 128 LEU A N 1
ATOM 1011 C CA . LEU A 1 128 ? -11.834 6.152 18.282 1.00 88.56 128 LEU A CA 1
ATOM 1012 C C . LEU A 1 128 ? -12.327 7.514 18.770 1.00 88.56 128 LEU A C 1
ATOM 1014 O O . LEU A 1 128 ? -12.007 8.547 18.177 1.00 88.56 128 LEU A O 1
ATOM 1018 N N . ILE A 1 129 ? -13.120 7.516 19.834 1.00 90.56 129 ILE A N 1
ATOM 1019 C CA . ILE A 1 129 ? -13.768 8.704 20.386 1.00 90.56 129 ILE A CA 1
ATOM 1020 C C . ILE A 1 129 ? -13.397 8.819 21.860 1.00 90.56 129 ILE A C 1
ATOM 1022 O O . ILE A 1 129 ? -13.665 7.906 22.636 1.00 90.56 129 ILE A O 1
ATOM 1026 N N . LEU A 1 130 ? -12.823 9.956 22.255 1.00 91.94 130 LEU A N 1
ATOM 1027 C CA . LEU A 1 130 ? -12.610 10.295 23.662 1.00 91.94 130 LEU A CA 1
ATOM 1028 C C . LEU A 1 130 ? -13.789 11.124 24.168 1.00 91.94 130 LEU A C 1
ATOM 1030 O O . LEU A 1 130 ? -13.931 12.291 23.790 1.00 91.94 130 LEU A O 1
ATOM 1034 N N . ALA A 1 131 ? -14.606 10.545 25.047 1.00 92.25 131 ALA A N 1
ATOM 1035 C CA . ALA A 1 131 ? -15.791 11.192 25.607 1.00 92.25 131 ALA A CA 1
ATOM 1036 C C . ALA A 1 131 ? -15.814 11.115 27.140 1.00 92.25 131 ALA A C 1
ATOM 1038 O O . ALA A 1 131 ? -15.410 10.121 27.743 1.00 92.25 131 ALA A O 1
ATOM 1039 N N . LYS A 1 132 ? -16.286 12.184 27.789 1.00 93.62 132 LYS A N 1
ATOM 1040 C CA . LYS A 1 132 ? -16.438 12.254 29.248 1.00 93.62 132 LYS A CA 1
ATOM 1041 C C . LYS A 1 132 ? -17.841 11.796 29.642 1.00 93.62 132 LYS A C 1
ATOM 1043 O O . LYS A 1 132 ? -18.706 12.607 29.960 1.00 93.62 132 LYS A O 1
ATOM 1048 N N . THR A 1 133 ? -18.067 10.492 29.562 1.00 91.56 133 THR A N 1
ATOM 1049 C CA . THR A 1 133 ? -19.340 9.844 29.889 1.00 91.56 133 THR A CA 1
ATOM 1050 C C . THR A 1 133 ? -19.099 8.381 30.258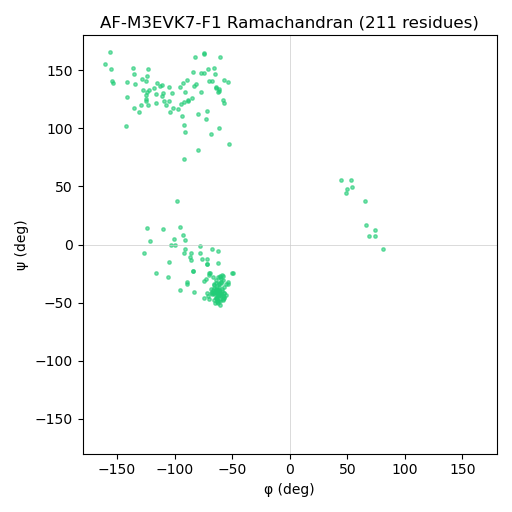 1.00 91.56 133 THR A C 1
ATOM 1052 O O . THR A 1 133 ? -18.007 7.864 30.017 1.00 91.56 133 THR A O 1
ATOM 1055 N N . ASP A 1 134 ? -20.089 7.723 30.854 1.00 89.44 134 ASP A N 1
ATOM 1056 C CA . ASP A 1 134 ? -20.035 6.291 31.131 1.00 89.44 134 ASP A CA 1
ATOM 1057 C C . ASP A 1 134 ? -20.430 5.451 29.893 1.00 89.44 134 ASP A C 1
ATOM 1059 O O . ASP A 1 134 ? -21.045 5.958 28.945 1.00 89.44 134 ASP A O 1
ATOM 1063 N N . PRO A 1 135 ? -20.068 4.155 29.859 1.00 87.62 135 PRO A N 1
ATOM 1064 C CA . PRO A 1 135 ? -20.372 3.301 28.716 1.00 87.62 135 PRO A CA 1
ATOM 1065 C C . PRO A 1 135 ? -21.862 3.104 28.432 1.00 87.62 135 PRO A C 1
ATOM 1067 O O . PRO A 1 135 ? -22.217 2.865 27.279 1.00 87.62 135 PRO A O 1
ATOM 1070 N N . GLU A 1 136 ? -22.733 3.180 29.440 1.00 88.31 136 GLU A N 1
ATOM 1071 C CA . GLU A 1 136 ? -24.174 2.982 29.252 1.00 88.31 136 GLU A CA 1
ATOM 1072 C C . GLU A 1 136 ? -24.815 4.187 28.566 1.00 88.31 136 GLU A C 1
ATOM 1074 O O . GLU A 1 136 ? -25.539 4.033 27.579 1.00 88.31 136 GLU A O 1
ATOM 1079 N N . THR A 1 137 ? -24.479 5.390 29.022 1.00 88.75 137 THR A N 1
ATOM 1080 C CA . THR A 1 137 ? -24.904 6.664 28.445 1.00 88.75 137 THR A CA 1
ATOM 1081 C C . THR A 1 137 ? -24.384 6.804 27.016 1.00 88.75 137 THR A C 1
ATOM 1083 O O . THR A 1 137 ? -25.142 7.169 26.115 1.00 88.75 137 THR A O 1
ATOM 1086 N N . PHE A 1 138 ? -23.119 6.440 26.772 1.00 88.62 138 PHE A N 1
ATOM 1087 C CA . PHE A 1 138 ? -22.538 6.467 25.428 1.00 88.62 138 PHE A CA 1
ATOM 1088 C C . PHE A 1 138 ? -23.235 5.487 24.472 1.00 88.62 138 PHE A C 1
ATOM 1090 O O . PHE A 1 138 ? -23.590 5.860 23.355 1.00 88.62 138 PHE A O 1
ATOM 1097 N N . LYS A 1 139 ? -23.486 4.244 24.906 1.00 87.25 139 LYS A N 1
ATOM 1098 C CA . LYS A 1 139 ? -24.221 3.253 24.100 1.00 87.25 139 LYS A CA 1
ATOM 1099 C C . LYS A 1 139 ? -25.668 3.675 23.844 1.00 87.25 139 LYS A C 1
ATOM 1101 O O . LYS A 1 139 ? -26.157 3.498 22.735 1.00 87.25 139 LYS A O 1
ATOM 1106 N N . SER A 1 140 ? -26.331 4.270 24.834 1.00 85.81 140 SER A N 1
ATOM 1107 C CA . SER A 1 140 ? -27.715 4.750 24.712 1.00 85.81 140 SER A CA 1
ATOM 1108 C C . SER A 1 140 ? -27.847 5.911 23.721 1.00 85.81 140 SER A C 1
ATOM 1110 O O . SER A 1 140 ? -28.843 6.004 23.003 1.00 85.81 140 SER A O 1
ATOM 1112 N N . PHE A 1 141 ? -26.825 6.768 23.631 1.00 85.75 141 PHE A N 1
ATOM 1113 C CA . PHE A 1 141 ? -26.762 7.842 22.637 1.00 85.75 141 PHE A CA 1
ATOM 1114 C C . PHE A 1 141 ? -26.719 7.304 21.197 1.00 85.75 141 PHE A C 1
ATOM 1116 O O . PHE A 1 141 ? -27.369 7.848 20.307 1.00 85.75 141 PHE A O 1
ATOM 1123 N N . PHE A 1 142 ? -26.025 6.186 20.983 1.00 80.56 142 PHE A N 1
ATOM 1124 C CA . PHE A 1 142 ? -25.963 5.464 19.710 1.00 80.56 142 PHE A CA 1
ATOM 1125 C C . PHE A 1 142 ? -26.935 4.272 19.664 1.00 80.56 142 PHE A C 1
ATOM 1127 O O . PHE A 1 142 ? -26.616 3.229 19.104 1.00 80.56 142 PHE A O 1
ATOM 1134 N N . SER A 1 143 ? -28.131 4.413 20.240 1.00 67.88 143 SER A N 1
ATOM 1135 C CA . SER A 1 143 ? -29.132 3.337 20.392 1.00 67.88 143 SER A CA 1
ATOM 1136 C C . SER A 1 143 ? -29.674 2.727 19.089 1.00 67.88 143 SER A C 1
ATOM 1138 O O . SER A 1 143 ? -30.418 1.747 19.135 1.00 67.88 143 SER A O 1
ATOM 1140 N N . LEU A 1 144 ? -29.305 3.256 17.920 1.00 63.69 144 LEU A N 1
ATOM 1141 C CA . LEU A 1 144 ? -29.600 2.617 16.638 1.00 63.69 144 LEU A CA 1
ATOM 1142 C C . LEU A 1 144 ? -28.747 1.346 16.476 1.00 63.69 144 LEU A C 1
ATOM 1144 O O . LEU A 1 144 ? -27.566 1.322 16.808 1.00 63.69 144 LEU A O 1
ATOM 1148 N N . THR A 1 145 ? -29.328 0.285 15.915 1.00 58.56 145 THR A N 1
ATOM 1149 C CA . THR A 1 145 ? -28.726 -1.064 15.819 1.00 58.56 145 THR A CA 1
ATOM 1150 C C . THR A 1 145 ? -27.506 -1.176 14.904 1.00 58.56 145 THR A C 1
ATOM 1152 O O . THR A 1 145 ? -26.898 -2.239 14.814 1.00 58.56 145 THR A O 1
ATOM 1155 N N . ASP A 1 146 ? -27.137 -0.096 14.223 1.00 69.94 146 ASP A N 1
ATOM 1156 C CA . ASP A 1 146 ? -26.158 -0.122 13.137 1.00 69.94 146 ASP A CA 1
ATOM 1157 C C . ASP A 1 146 ? -24.730 0.228 13.607 1.00 69.94 146 ASP A C 1
ATOM 1159 O O . ASP A 1 146 ? -23.851 0.501 12.781 1.00 69.94 146 ASP A O 1
ATOM 1163 N N . TYR A 1 147 ? -24.485 0.207 14.926 1.00 80.31 147 TYR A N 1
ATOM 1164 C CA . TYR A 1 147 ? -23.177 0.463 15.535 1.00 80.31 147 TYR A CA 1
ATOM 1165 C C . TYR A 1 147 ? -22.695 -0.707 16.397 1.00 80.31 147 TYR A C 1
ATOM 1167 O O . TYR A 1 147 ? -23.394 -1.185 17.291 1.00 80.31 147 TYR A O 1
ATOM 1175 N N . LYS A 1 148 ? -21.437 -1.105 16.204 1.00 82.50 148 LYS A N 1
ATOM 1176 C CA . LYS A 1 148 ? -20.672 -1.885 17.183 1.00 82.50 148 LYS A CA 1
ATOM 1177 C C . LYS A 1 148 ? -19.856 -0.924 18.033 1.00 82.50 148 LYS A C 1
ATOM 1179 O O . LYS A 1 148 ? -19.050 -0.168 17.495 1.00 82.50 148 LYS A O 1
ATOM 1184 N N . ILE A 1 149 ? -20.089 -0.945 19.343 1.00 86.44 149 ILE A N 1
ATOM 1185 C CA . ILE A 1 149 ? -19.463 -0.026 20.296 1.00 86.44 149 ILE A CA 1
ATOM 1186 C C . ILE A 1 149 ? -18.726 -0.825 21.358 1.00 86.44 149 ILE A C 1
ATOM 1188 O O . ILE A 1 149 ? -19.333 -1.587 22.116 1.00 86.44 149 ILE A O 1
ATOM 1192 N N . GLU A 1 150 ? -17.424 -0.595 21.444 1.00 85.88 150 GLU A N 1
ATOM 1193 C CA . GLU A 1 150 ? -16.533 -1.231 22.404 1.00 85.88 150 GLU A CA 1
ATOM 1194 C C . GLU A 1 150 ? -15.782 -0.161 23.198 1.00 85.88 150 GLU A C 1
ATOM 1196 O O . GLU A 1 150 ? -15.363 0.861 22.661 1.00 85.88 150 GLU A O 1
ATOM 1201 N N . THR A 1 151 ? -15.594 -0.381 24.493 1.00 84.69 151 THR A N 1
ATOM 1202 C CA . THR A 1 151 ? -14.668 0.417 25.306 1.00 84.69 151 THR A CA 1
ATOM 1203 C C . THR A 1 151 ? -13.270 -0.165 25.160 1.00 84.69 151 THR A C 1
ATOM 1205 O O . THR A 1 151 ? -13.085 -1.349 25.440 1.00 84.69 151 THR A O 1
ATOM 1208 N N . THR A 1 152 ? -12.279 0.643 24.782 1.00 82.25 152 THR A N 1
ATOM 1209 C CA . THR A 1 152 ? -10.895 0.149 24.617 1.00 82.25 152 THR A CA 1
ATOM 1210 C C . THR A 1 152 ? -10.180 -0.058 25.957 1.00 82.25 152 THR A C 1
ATOM 1212 O O . THR A 1 152 ? -9.108 -0.655 26.006 1.00 82.25 152 THR A O 1
ATOM 1215 N N . GLY A 1 153 ? -10.762 0.448 27.051 1.00 81.12 153 GLY A N 1
ATOM 1216 C CA . GLY A 1 153 ? -10.158 0.460 28.386 1.00 81.12 153 GLY A CA 1
ATOM 1217 C C . GLY A 1 153 ? -9.153 1.597 28.593 1.00 81.12 153 GLY A C 1
ATOM 1218 O O . GLY A 1 153 ? -8.661 1.785 29.704 1.00 81.12 153 GLY A O 1
ATOM 1219 N N . ARG A 1 154 ? -8.864 2.389 27.553 1.00 85.50 154 ARG A N 1
ATOM 1220 C CA . ARG A 1 154 ? -7.989 3.555 27.646 1.00 85.50 154 ARG A CA 1
ATOM 1221 C C . ARG A 1 154 ? -8.751 4.757 28.198 1.00 85.50 154 ARG A C 1
ATOM 1223 O O . ARG A 1 154 ? -9.882 5.034 27.800 1.00 85.50 154 ARG A O 1
ATOM 1230 N N . THR A 1 155 ? -8.103 5.497 29.094 1.00 87.31 155 THR A N 1
ATOM 1231 C CA . THR A 1 155 ? -8.662 6.709 29.700 1.00 87.31 155 THR A CA 1
ATOM 1232 C C . THR A 1 155 ? -7.644 7.839 29.700 1.00 87.31 155 THR A C 1
ATOM 1234 O O . THR A 1 155 ? -6.483 7.615 30.044 1.00 87.31 155 THR A O 1
ATOM 1237 N N . GLU A 1 156 ? -8.069 9.059 29.387 1.00 86.44 156 GLU A N 1
ATOM 1238 C CA . GLU A 1 156 ? -7.214 10.250 29.413 1.00 86.44 156 GLU A CA 1
ATOM 1239 C C . GLU A 1 156 ? -7.957 11.408 30.089 1.00 86.44 156 GLU A C 1
ATOM 1241 O O . GLU A 1 156 ? -8.982 11.859 29.591 1.00 86.44 156 GLU A O 1
ATOM 1246 N N . ASN A 1 157 ? -7.459 11.915 31.224 1.00 86.06 157 ASN A N 1
ATOM 1247 C CA . ASN A 1 157 ? -8.049 13.066 31.932 1.00 86.06 157 ASN A CA 1
ATOM 1248 C C . ASN A 1 157 ? -9.574 12.956 32.161 1.00 86.06 157 ASN A C 1
ATOM 1250 O O . ASN A 1 157 ? -10.313 13.903 31.891 1.00 86.06 157 ASN A O 1
ATOM 1254 N N . TYR A 1 158 ? -10.046 11.804 32.654 1.00 87.31 158 TYR A N 1
ATOM 1255 C CA . TYR A 1 158 ? -11.471 11.480 32.857 1.00 87.31 158 TYR A CA 1
ATOM 1256 C C . TYR A 1 158 ? -12.307 11.297 31.575 1.00 87.31 158 TYR A C 1
ATOM 1258 O O . TYR A 1 158 ? -13.523 11.146 31.667 1.00 87.31 158 TYR A O 1
ATOM 1266 N N . PHE A 1 159 ? -11.689 11.288 30.392 1.00 91.12 159 PHE A N 1
ATOM 1267 C CA . PHE A 1 159 ? -12.331 10.849 29.152 1.00 91.12 159 PHE A CA 1
ATOM 1268 C C . PHE A 1 159 ? -12.088 9.353 28.961 1.00 91.12 159 PHE A C 1
ATOM 1270 O O . PHE A 1 159 ? -10.948 8.896 29.071 1.00 91.12 159 PHE A O 1
ATOM 1277 N N . LEU A 1 160 ? -13.148 8.605 28.667 1.00 91.25 160 LEU A N 1
ATOM 1278 C CA . LEU A 1 160 ? -13.075 7.205 28.261 1.00 91.25 160 LEU A CA 1
ATOM 1279 C C . LEU A 1 160 ? -12.943 7.131 26.735 1.00 91.25 160 LEU A C 1
ATOM 1281 O O . LEU A 1 160 ? -13.563 7.919 26.016 1.00 91.25 160 LEU A O 1
ATOM 1285 N N . GLU A 1 161 ? -12.131 6.194 26.247 1.00 92.00 161 GLU A N 1
ATOM 1286 C CA . GLU A 1 161 ? -11.993 5.916 24.819 1.00 92.00 161 GLU A CA 1
ATOM 1287 C C . GLU A 1 161 ? -12.976 4.823 24.378 1.00 92.00 161 GLU A C 1
ATOM 1289 O O . GLU A 1 161 ? -12.985 3.694 24.885 1.00 92.00 161 GLU A O 1
ATOM 1294 N N . PHE A 1 162 ? -13.801 5.174 23.398 1.00 90.25 162 PHE A N 1
ATOM 1295 C CA . PHE A 1 162 ? -14.775 4.300 22.766 1.00 90.25 162 PHE A CA 1
ATOM 1296 C C . PHE A 1 162 ? -14.371 4.041 21.320 1.00 90.25 162 PHE A C 1
ATOM 1298 O O . PHE A 1 162 ? -14.011 4.965 20.592 1.00 90.25 162 PHE A O 1
ATOM 1305 N N . ARG A 1 163 ? -14.474 2.789 20.888 1.00 88.81 163 ARG A N 1
ATOM 1306 C CA . ARG A 1 163 ? -14.342 2.373 19.497 1.00 88.81 163 ARG A CA 1
ATOM 1307 C C . ARG A 1 163 ? -15.736 2.147 18.930 1.00 88.81 163 ARG A C 1
ATOM 1309 O O . ARG A 1 163 ? -16.463 1.282 19.411 1.00 88.81 163 ARG A O 1
ATOM 1316 N N . ILE A 1 164 ? -16.098 2.926 17.918 1.00 86.88 164 ILE A N 1
ATOM 1317 C CA . ILE A 1 164 ? -17.359 2.788 17.184 1.00 86.88 164 ILE A CA 1
ATOM 1318 C C . ILE A 1 164 ? -17.065 2.278 15.789 1.00 86.88 164 ILE A C 1
ATOM 1320 O O . ILE A 1 164 ? -16.275 2.888 15.082 1.00 86.88 164 ILE A O 1
ATOM 1324 N N . GLN A 1 165 ? -17.760 1.238 15.349 1.00 84.00 165 GLN A N 1
ATOM 1325 C CA . GLN A 1 165 ? -17.763 0.803 13.958 1.00 84.00 165 GLN A CA 1
ATOM 1326 C C . GLN A 1 165 ? -19.200 0.761 13.435 1.00 84.00 165 GLN A C 1
ATOM 1328 O O . GLN A 1 165 ? -20.070 0.176 14.077 1.00 84.00 165 GLN A O 1
ATOM 1333 N N . SER A 1 166 ? -19.442 1.355 12.266 1.00 80.25 166 SER A N 1
ATOM 1334 C CA . SER A 1 166 ? -20.717 1.260 11.546 1.00 80.25 166 SER A CA 1
ATOM 1335 C C . SER A 1 166 ? -20.481 0.720 10.143 1.00 80.25 166 SER A C 1
ATOM 1337 O O . SER A 1 166 ? -19.458 1.025 9.540 1.00 80.25 166 SER A O 1
ATOM 1339 N N . GLU A 1 167 ? -21.417 -0.078 9.628 1.00 73.56 167 GLU A N 1
ATOM 1340 C CA . GLU A 1 167 ? -21.371 -0.576 8.245 1.00 73.56 167 GLU A CA 1
ATOM 1341 C C . GLU A 1 167 ? -21.989 0.393 7.225 1.00 73.56 167 GLU A C 1
ATOM 1343 O O . GLU A 1 167 ? -21.817 0.207 6.020 1.00 73.56 167 GLU A O 1
ATOM 1348 N N . LYS A 1 168 ? -22.721 1.411 7.692 1.00 73.81 168 LYS A N 1
ATOM 1349 C CA . LYS A 1 168 ? -23.478 2.326 6.824 1.00 73.81 168 LYS A CA 1
ATOM 1350 C C . LYS A 1 168 ? -22.998 3.767 6.8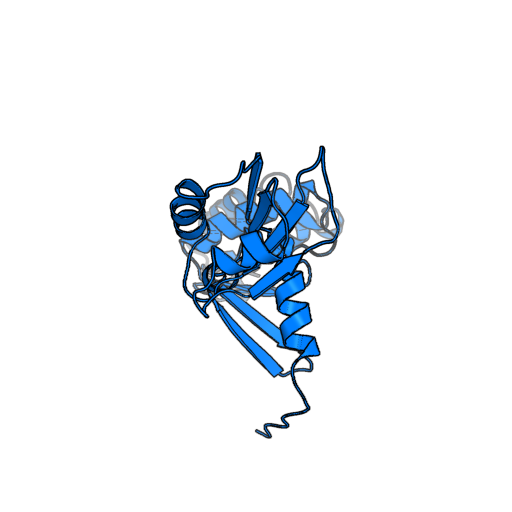70 1.00 73.81 168 LYS A C 1
ATOM 1352 O O . LYS A 1 168 ? -23.265 4.495 5.922 1.00 73.81 168 LYS A O 1
ATOM 1357 N N . LEU A 1 169 ? -22.348 4.175 7.959 1.00 74.62 169 LEU A N 1
ATOM 1358 C CA . LEU A 1 169 ? -22.053 5.579 8.220 1.00 74.62 169 LEU A CA 1
ATOM 1359 C C . LEU A 1 169 ? -20.561 5.883 8.116 1.00 74.62 169 LEU A C 1
ATOM 1361 O O . LEU A 1 169 ? -19.721 5.148 8.643 1.00 74.62 169 LEU A O 1
ATOM 1365 N N . SER A 1 170 ? -20.245 7.003 7.473 1.00 76.19 170 SER A N 1
ATOM 1366 C CA . SER A 1 170 ? -18.891 7.536 7.386 1.00 76.19 170 SER A CA 1
ATOM 1367 C C . SER A 1 170 ? -18.449 8.178 8.708 1.00 76.19 170 SER A C 1
ATOM 1369 O O . SER A 1 170 ? -19.253 8.491 9.593 1.00 76.19 170 SER A O 1
ATOM 1371 N N . SER A 1 171 ? -17.143 8.416 8.852 1.00 76.62 171 SER A N 1
ATOM 1372 C CA . SER A 1 171 ? -16.598 9.115 10.021 1.00 76.62 171 SER A CA 1
ATOM 1373 C C . SER A 1 171 ? -17.179 10.528 10.183 1.00 76.62 171 SER A C 1
ATOM 1375 O O . SER A 1 171 ? -17.372 10.986 11.310 1.00 76.62 171 SER A O 1
ATOM 1377 N N . GLU A 1 172 ? -17.487 11.211 9.079 1.00 79.50 172 GLU A N 1
ATOM 1378 C CA . GLU A 1 172 ? -18.112 12.535 9.066 1.00 79.50 172 GLU A CA 1
ATOM 1379 C C . GLU A 1 172 ? -19.550 12.492 9.586 1.00 79.50 172 GLU A C 1
ATOM 1381 O O . GLU A 1 172 ? -19.950 13.372 10.347 1.00 79.50 172 GLU A O 1
ATOM 1386 N N . GLU A 1 173 ? -20.326 11.472 9.221 1.00 82.81 173 GLU A N 1
ATOM 1387 C CA . GLU A 1 173 ? -21.699 11.309 9.708 1.00 82.81 173 GLU A CA 1
ATOM 1388 C C . GLU A 1 173 ? -21.715 11.008 11.209 1.00 82.81 173 GLU A C 1
ATOM 1390 O O . GLU A 1 173 ? -22.459 11.646 11.958 1.00 82.81 173 GLU A O 1
ATOM 1395 N N . ILE A 1 174 ? -20.815 10.133 11.676 1.00 84.44 174 ILE A N 1
ATOM 1396 C CA . ILE A 1 174 ? -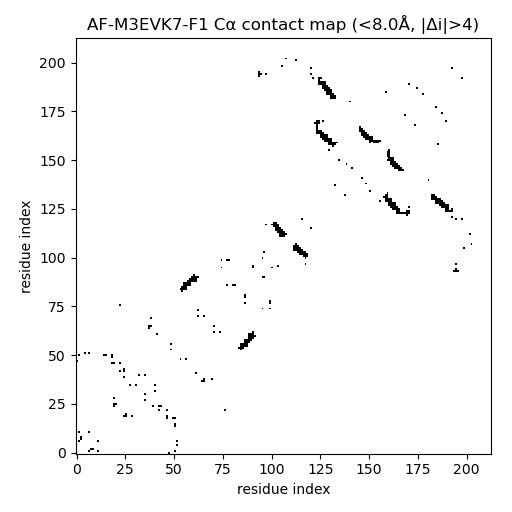20.605 9.882 13.111 1.00 84.44 174 ILE A CA 1
ATOM 1397 C C . ILE A 1 174 ? -20.256 11.191 13.834 1.00 84.44 174 ILE A C 1
ATOM 1399 O O . ILE A 1 174 ? -20.788 11.466 14.910 1.00 84.44 174 ILE A O 1
ATOM 1403 N N . PHE A 1 175 ? -19.410 12.035 13.237 1.00 84.94 175 PHE A N 1
ATOM 1404 C CA . PHE A 1 175 ? -19.084 13.343 13.800 1.00 84.94 175 PHE A CA 1
ATOM 1405 C C . PHE A 1 175 ? -20.300 14.276 13.890 1.00 84.94 175 PHE A C 1
ATOM 1407 O O . PHE A 1 175 ? -20.467 14.953 14.904 1.00 84.94 175 PHE A O 1
ATOM 1414 N N . GLN A 1 176 ? -21.166 14.315 12.872 1.00 84.81 176 GLN A N 1
ATOM 1415 C CA . GLN A 1 176 ? -22.387 15.131 12.922 1.00 84.81 176 GLN A CA 1
ATOM 1416 C C . GLN A 1 176 ? -23.346 14.662 14.018 1.00 84.81 176 GLN A C 1
ATOM 1418 O O . GLN A 1 176 ? -23.930 15.499 14.702 1.00 84.81 176 GLN A O 1
ATOM 1423 N N . ILE A 1 177 ? -23.471 13.348 14.226 1.00 86.31 177 ILE A N 1
ATOM 1424 C CA . ILE A 1 177 ? -24.278 12.788 15.317 1.00 86.31 177 ILE A CA 1
ATOM 1425 C C . ILE A 1 177 ? -23.707 13.245 16.660 1.00 86.31 177 ILE A C 1
ATOM 1427 O O . ILE A 1 177 ? -24.426 13.819 17.475 1.00 86.31 177 ILE A O 1
ATOM 1431 N N . LEU A 1 178 ? -22.398 13.078 16.852 1.00 87.94 178 LEU A N 1
ATOM 1432 C CA . LEU A 1 178 ? -21.684 13.434 18.079 1.00 87.94 178 LEU A CA 1
ATOM 1433 C C . LEU A 1 178 ? -21.783 14.914 18.468 1.00 87.94 178 LEU A C 1
ATOM 1435 O O . LEU A 1 178 ? -21.707 15.222 19.654 1.00 87.94 178 LEU A O 1
ATOM 1439 N N . LYS A 1 179 ? -21.993 15.836 17.519 1.00 86.06 179 LYS A N 1
ATOM 1440 C CA . LYS A 1 179 ? -22.231 17.255 17.847 1.00 86.06 179 LYS A CA 1
ATOM 1441 C C . LYS A 1 179 ? -23.442 17.469 18.755 1.00 86.06 179 LYS A C 1
ATOM 1443 O O . LYS A 1 179 ? -23.468 18.450 19.490 1.00 86.06 179 LYS A O 1
ATOM 1448 N N . ASN A 1 180 ? -24.418 16.566 18.705 1.00 86.62 180 ASN A N 1
ATOM 1449 C CA . ASN A 1 180 ? -25.636 16.631 19.508 1.00 86.62 180 ASN A CA 1
ATOM 1450 C C . ASN A 1 180 ? -25.516 15.856 20.833 1.00 86.62 180 ASN A C 1
ATOM 1452 O O . ASN A 1 180 ? -26.519 15.661 21.520 1.00 86.62 180 ASN A O 1
ATOM 1456 N N . ALA A 1 181 ? -24.320 15.376 21.189 1.00 88.00 181 ALA A N 1
ATOM 1457 C CA . ALA A 1 181 ? -24.103 14.652 22.434 1.00 88.00 181 ALA A CA 1
ATOM 1458 C C . ALA A 1 181 ? -24.280 15.565 23.656 1.00 88.00 181 ALA A C 1
ATOM 1460 O O . ALA A 1 181 ? -23.827 16.708 23.682 1.00 88.00 181 ALA A O 1
ATOM 1461 N N . SER A 1 182 ? -24.891 15.025 24.710 1.00 87.31 182 SER A N 1
ATOM 1462 C CA . SER A 1 182 ? -25.063 15.706 26.001 1.00 87.31 182 SER A CA 1
ATOM 1463 C C . SER A 1 182 ? -23.795 15.710 26.866 1.00 87.31 182 SER A C 1
ATOM 1465 O O . SER A 1 182 ? -23.796 16.266 27.963 1.00 87.31 182 SER A O 1
ATOM 1467 N N . PHE A 1 183 ? -22.711 15.092 26.390 1.00 91.06 183 PHE A N 1
ATOM 1468 C CA . PHE A 1 183 ? -21.453 14.930 27.112 1.00 91.06 183 PHE A CA 1
ATOM 1469 C C . PHE A 1 183 ? -20.261 15.518 26.338 1.00 91.06 183 PHE A C 1
ATOM 1471 O O . PHE A 1 183 ? -20.259 15.520 25.106 1.00 91.06 183 PHE A O 1
ATOM 1478 N N . PRO A 1 184 ? -19.206 15.988 27.034 1.00 90.88 184 PRO A N 1
ATOM 1479 C CA . PRO A 1 184 ? -18.015 16.528 26.384 1.00 90.88 184 PRO A CA 1
ATOM 1480 C C . PRO A 1 184 ? -17.264 15.482 25.554 1.00 90.88 184 PRO A C 1
ATOM 1482 O O . PRO A 1 184 ? -16.971 14.385 26.037 1.00 90.88 184 PRO A O 1
ATOM 1485 N N . ILE A 1 185 ? -16.862 15.869 24.343 1.00 91.69 185 ILE A N 1
ATOM 1486 C CA . ILE A 1 185 ? -16.028 15.071 23.437 1.00 91.69 185 ILE A CA 1
ATOM 1487 C C . ILE A 1 185 ? -14.704 15.803 23.236 1.00 91.69 185 ILE A C 1
ATOM 1489 O O . ILE A 1 185 ? -14.686 16.992 22.924 1.00 91.69 185 ILE A O 1
ATOM 1493 N N . ARG A 1 186 ? -13.591 15.095 23.425 1.00 90.44 186 ARG A N 1
ATOM 1494 C CA . ARG A 1 186 ? -12.236 15.649 23.288 1.00 90.44 186 ARG A CA 1
ATOM 1495 C C . ARG A 1 186 ? -11.646 15.394 21.911 1.00 90.44 186 ARG A C 1
ATOM 1497 O O . ARG A 1 186 ? -10.954 16.257 21.379 1.00 90.44 186 ARG A O 1
ATOM 1504 N N . SER A 1 187 ? -11.890 14.219 21.342 1.00 89.38 187 SER A N 1
ATOM 1505 C CA . SER A 1 187 ? -11.390 13.874 20.015 1.00 89.38 187 SER A CA 1
ATOM 1506 C C . SER A 1 187 ? -12.249 12.808 19.351 1.00 89.38 187 SER A C 1
ATOM 1508 O O . SER A 1 187 ? -12.854 11.964 20.015 1.00 89.38 187 SER A O 1
ATOM 1510 N N . ILE A 1 188 ? -12.262 12.861 18.022 1.00 88.12 188 ILE A N 1
ATOM 1511 C CA . ILE A 1 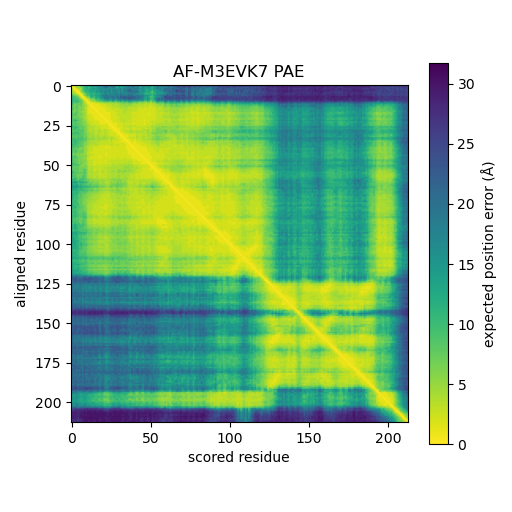188 ? -12.686 11.783 17.139 1.00 88.12 188 ILE A CA 1
ATOM 1512 C C . ILE A 1 188 ? -11.526 11.511 16.187 1.00 88.12 188 ILE A C 1
ATOM 1514 O O . ILE A 1 188 ? -11.021 12.422 15.535 1.00 88.12 188 ILE A O 1
ATOM 1518 N N . ASN A 1 189 ? -11.083 10.264 16.125 1.00 85.12 189 ASN A N 1
ATOM 1519 C CA . ASN A 1 189 ? -10.017 9.846 15.232 1.00 85.12 189 ASN A CA 1
ATOM 1520 C C . ASN A 1 189 ? -10.478 8.596 14.487 1.00 85.12 189 ASN A C 1
ATOM 1522 O O . ASN A 1 189 ? -10.658 7.556 15.123 1.00 85.12 189 ASN A O 1
ATOM 1526 N N . PRO A 1 190 ? -10.663 8.659 13.158 1.00 78.38 190 PRO A N 1
ATOM 1527 C CA . PRO A 1 190 ? -10.828 7.458 12.359 1.00 78.38 190 PRO A CA 1
ATOM 1528 C C . PRO A 1 190 ? -9.60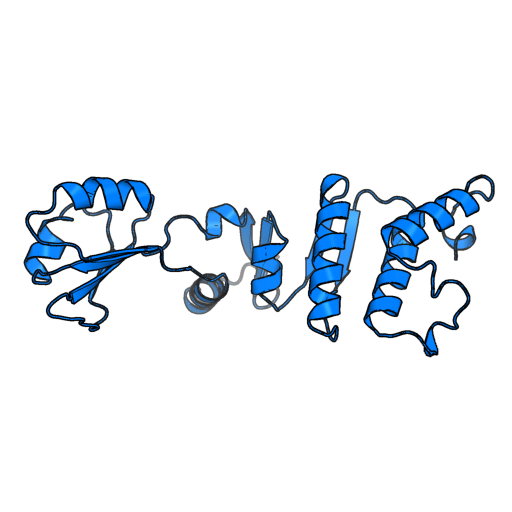5 6.569 12.574 1.00 78.38 190 PRO A C 1
ATOM 1530 O O . PRO A 1 190 ? -8.465 6.986 12.343 1.00 78.38 190 PRO A O 1
ATOM 1533 N N . GLU A 1 191 ? -9.828 5.351 13.042 1.00 76.75 191 GLU A N 1
ATOM 1534 C CA . GLU A 1 191 ? -8.782 4.355 13.136 1.00 76.75 191 GLU A CA 1
ATOM 1535 C C . GLU A 1 191 ? -8.282 4.083 11.720 1.00 76.75 191 GLU A C 1
ATOM 1537 O O . GLU A 1 191 ? -9.055 3.880 10.776 1.00 76.75 191 GLU A O 1
ATOM 1542 N N . LYS A 1 192 ? -6.964 4.101 11.542 1.00 66.00 192 LYS A N 1
ATOM 1543 C CA . LYS A 1 192 ? -6.386 3.599 10.304 1.00 66.00 192 LYS A CA 1
ATOM 1544 C C . LYS A 1 192 ? -6.624 2.091 10.306 1.00 66.00 192 LYS A C 1
ATOM 1546 O O . LYS A 1 192 ? -5.834 1.359 10.893 1.00 66.00 192 LYS A O 1
ATOM 1551 N N . ASN A 1 193 ? -7.702 1.622 9.672 1.00 61.69 193 ASN A N 1
ATOM 1552 C CA . ASN A 1 193 ? -7.765 0.222 9.267 1.00 61.69 193 ASN A CA 1
ATOM 1553 C C . ASN A 1 193 ? -6.615 0.021 8.295 1.00 61.69 193 ASN A C 1
ATOM 1555 O O . ASN A 1 193 ? -6.707 0.416 7.133 1.00 61.69 193 ASN A O 1
ATOM 1559 N N . SER A 1 194 ? -5.528 -0.548 8.798 1.00 69.25 194 SER A N 1
ATOM 1560 C CA . SER A 1 194 ? -4.504 -1.072 7.928 1.00 69.25 194 SER A CA 1
ATOM 1561 C C . SER A 1 194 ? -5.108 -2.237 7.154 1.00 69.25 194 SER A C 1
ATOM 1563 O O . SER A 1 194 ? -5.929 -3.014 7.665 1.00 69.25 194 SER A O 1
ATOM 1565 N N . LEU A 1 195 ? -4.656 -2.398 5.918 1.00 77.31 195 LEU A N 1
ATOM 1566 C CA . LEU A 1 195 ? -4.875 -3.596 5.117 1.00 77.31 195 LEU A CA 1
ATOM 1567 C C . LEU A 1 195 ? -4.513 -4.866 5.908 1.00 77.31 195 LEU A C 1
ATOM 1569 O O . LEU A 1 195 ? -5.073 -5.930 5.667 1.00 77.31 195 LEU A O 1
ATOM 1573 N N . GLU A 1 196 ? -3.633 -4.737 6.904 1.00 78.62 196 GLU A N 1
ATOM 1574 C CA . GLU A 1 196 ? -3.215 -5.799 7.813 1.00 78.62 196 GLU A CA 1
ATOM 1575 C C . GLU A 1 196 ? -4.366 -6.329 8.672 1.00 78.62 196 GLU A C 1
ATOM 1577 O O . GLU A 1 196 ? -4.563 -7.540 8.756 1.00 78.62 196 GLU A O 1
ATOM 1582 N N . SER A 1 197 ? -5.159 -5.444 9.278 1.00 74.81 197 SER A N 1
ATOM 1583 C CA . SER A 1 197 ? -6.314 -5.835 10.095 1.00 74.81 197 SER A CA 1
ATOM 1584 C C . SER A 1 197 ? -7.375 -6.543 9.256 1.00 74.81 197 SER A C 1
ATOM 1586 O O . SER A 1 197 ? -7.961 -7.539 9.682 1.00 74.81 197 SER A O 1
ATOM 1588 N N . VAL A 1 198 ? -7.582 -6.064 8.029 1.00 78.38 198 VAL A N 1
ATOM 1589 C CA . VAL A 1 198 ? -8.511 -6.668 7.068 1.00 78.38 198 VAL A CA 1
ATOM 1590 C C . VAL A 1 198 ? -8.009 -8.030 6.597 1.00 78.38 198 VAL A C 1
ATOM 1592 O O . VAL A 1 198 ? -8.781 -8.982 6.493 1.00 78.38 198 VAL A O 1
ATOM 1595 N N . PHE A 1 199 ? -6.711 -8.152 6.339 1.00 79.44 199 PHE A N 1
ATOM 1596 C CA . PHE A 1 199 ? -6.099 -9.424 5.988 1.00 79.44 199 PHE A CA 1
ATOM 1597 C C . PHE A 1 199 ? -6.227 -10.434 7.137 1.00 79.44 199 PHE A C 1
ATOM 1599 O O . PHE A 1 199 ? -6.647 -11.572 6.916 1.00 79.44 199 PHE A O 1
ATOM 1606 N N . LYS A 1 200 ? -5.950 -10.014 8.379 1.00 80.44 200 LYS A N 1
ATOM 1607 C CA . LYS A 1 200 ? -6.127 -10.835 9.588 1.00 80.44 200 LYS A CA 1
ATOM 1608 C C . LYS A 1 200 ? -7.570 -11.311 9.749 1.00 80.44 200 LYS A C 1
ATOM 1610 O O . LYS A 1 200 ? -7.784 -12.501 9.968 1.00 80.44 200 LYS A O 1
ATOM 1615 N N . SER A 1 201 ? -8.564 -10.435 9.598 1.00 77.56 201 SER A N 1
ATOM 1616 C CA . SER A 1 201 ? -9.968 -10.840 9.742 1.00 77.56 201 SER A CA 1
ATOM 1617 C C . SER A 1 201 ? -10.383 -11.848 8.668 1.00 77.56 201 SER A C 1
ATOM 1619 O O . SER A 1 201 ? -10.932 -12.896 8.999 1.00 77.56 201 SER A O 1
ATOM 1621 N N . LEU A 1 202 ? -10.041 -11.607 7.399 1.00 78.81 202 LEU A N 1
ATOM 1622 C CA . LEU A 1 202 ? -10.386 -12.507 6.294 1.00 78.81 202 LEU A CA 1
ATOM 1623 C C . LEU A 1 202 ? -9.721 -13.885 6.393 1.00 78.81 202 LEU A C 1
ATOM 1625 O O . LEU A 1 202 ? -10.304 -14.881 5.964 1.00 78.81 202 LEU A O 1
ATOM 1629 N N . THR A 1 203 ? -8.509 -13.947 6.944 1.00 81.31 203 THR A N 1
ATOM 1630 C CA . THR A 1 203 ? -7.765 -15.204 7.102 1.00 81.31 203 THR A CA 1
ATOM 1631 C C . THR A 1 203 ? -8.147 -15.974 8.365 1.00 81.31 203 THR A C 1
ATOM 1633 O O . THR A 1 203 ? -7.998 -17.193 8.385 1.00 81.31 203 THR A O 1
ATOM 1636 N N . THR A 1 204 ? -8.690 -15.297 9.384 1.00 77.69 204 THR A N 1
ATOM 1637 C CA . THR A 1 204 ? -9.111 -15.922 10.651 1.00 77.69 204 THR A CA 1
ATOM 1638 C C . THR A 1 204 ? -10.568 -16.410 10.612 1.00 77.69 204 THR A C 1
ATOM 1640 O O . THR A 1 204 ? -10.881 -17.425 11.225 1.00 77.69 204 THR A O 1
ATOM 1643 N N . ASN A 1 205 ? -11.461 -15.739 9.868 1.00 58.00 205 ASN A N 1
ATOM 1644 C CA . ASN A 1 205 ? -12.914 -15.988 9.920 1.00 58.00 205 ASN A CA 1
ATOM 1645 C C . ASN A 1 205 ? -13.479 -17.028 8.933 1.00 58.00 205 ASN A C 1
ATOM 1647 O O . ASN A 1 205 ? -14.697 -17.200 8.899 1.00 58.00 205 ASN A O 1
ATOM 1651 N N . LYS A 1 206 ? -12.673 -17.725 8.119 1.00 51.72 206 LYS A N 1
ATOM 1652 C CA . LYS A 1 206 ? -13.214 -18.749 7.201 1.00 51.72 206 LYS A CA 1
ATOM 1653 C C . LYS A 1 206 ? -12.961 -20.178 7.697 1.00 51.72 206 LYS A C 1
ATOM 1655 O O . LYS A 1 206 ? -11.807 -20.611 7.692 1.00 51.72 206 LYS A O 1
ATOM 1660 N N . PRO A 1 207 ? -14.014 -20.950 8.046 1.00 42.81 207 PRO A N 1
ATOM 1661 C CA . PRO A 1 207 ? -13.914 -22.401 8.085 1.00 42.81 207 PRO A CA 1
ATOM 1662 C C . PRO A 1 207 ? -13.678 -22.933 6.662 1.00 42.81 207 PRO A C 1
ATOM 1664 O O . PRO A 1 207 ? -14.028 -22.294 5.671 1.00 42.81 207 PRO A O 1
ATOM 1667 N N . ASN A 1 208 ? -13.019 -24.086 6.573 1.00 38.75 208 ASN A N 1
ATOM 1668 C CA . ASN A 1 208 ? -12.581 -24.750 5.345 1.00 38.75 208 ASN A CA 1
ATOM 1669 C C . ASN A 1 208 ? -13.709 -24.947 4.308 1.00 38.75 208 ASN A C 1
ATOM 1671 O O . ASN A 1 208 ? -14.284 -26.029 4.228 1.00 38.75 208 ASN A O 1
ATOM 1675 N N . GLU A 1 209 ? -13.978 -23.966 3.446 1.00 40.59 209 GLU A N 1
ATOM 1676 C CA . GLU A 1 209 ? -14.799 -24.202 2.255 1.00 40.59 209 GLU A CA 1
ATOM 1677 C C . GLU A 1 209 ? -13.923 -24.569 1.054 1.00 40.59 209 GLU A C 1
ATOM 1679 O O . GLU A 1 209 ? -13.212 -23.780 0.413 1.00 40.59 209 GLU A O 1
ATOM 1684 N N . THR A 1 210 ? -13.944 -25.871 0.798 1.00 35.53 210 THR A N 1
ATOM 1685 C CA . THR A 1 210 ? -13.298 -26.545 -0.317 1.00 35.53 210 THR A CA 1
ATOM 1686 C C . THR A 1 210 ? -14.159 -26.380 -1.566 1.00 35.53 210 THR A C 1
ATOM 1688 O O . THR A 1 210 ? -14.890 -27.289 -1.933 1.00 35.53 210 THR A O 1
ATOM 1691 N N . PHE A 1 211 ? -14.065 -25.241 -2.252 1.00 39.62 211 PHE A N 1
ATOM 1692 C CA . PHE A 1 211 ? -14.471 -25.195 -3.658 1.00 39.62 211 PHE A CA 1
ATOM 1693 C C . PHE A 1 211 ? -13.419 -25.945 -4.482 1.00 39.62 211 PHE A C 1
ATOM 1695 O O . PHE A 1 211 ? -12.265 -25.514 -4.569 1.00 39.62 211 PHE A O 1
ATOM 1702 N N . ARG A 1 212 ? -13.804 -27.130 -4.969 1.00 30.84 212 ARG A N 1
ATOM 1703 C CA . ARG A 1 212 ? -13.098 -27.869 -6.019 1.00 30.84 212 ARG A CA 1
ATOM 1704 C C . ARG A 1 212 ? -13.424 -27.199 -7.354 1.00 30.84 212 ARG A C 1
ATOM 1706 O O . ARG A 1 212 ? -14.590 -26.903 -7.603 1.00 30.84 212 ARG A O 1
ATOM 1713 N N . ILE A 1 213 ? -12.380 -26.939 -8.135 1.00 39.75 213 ILE A N 1
ATOM 1714 C CA . ILE A 1 213 ? -12.467 -26.641 -9.570 1.00 39.75 213 ILE A CA 1
ATOM 1715 C C . ILE A 1 213 ? -12.798 -27.951 -10.285 1.00 39.75 213 ILE A C 1
ATOM 1717 O O . ILE A 1 213 ? -12.258 -28.990 -9.829 1.00 39.75 213 ILE A O 1
#

Radius of gyration: 24.54 Å; Cα contacts (8 Å, |Δi|>4): 242; chains: 1; bounding box: 58×45×70 Å

Nearest PDB structures (foldseek):
  8ee6-assembly1_A  TM=5.696E-01  e=4.767E-08  Homo sapiens
  7m1p-assembly1_A  TM=6.156E-01  e=2.515E-07  Homo sapiens
  5lj7-assembly1_B  TM=8.227E-01  e=9.005E-05  Aggregatibacter actinomycetemcomitans
  5lil-assembly1_B  TM=8.218E-01  e=1.731E-04  Aggregatibacter actinomycetemcomitans
  5lj6-assembly1_A  TM=6.581E-01  e=1.631E-04  Aggregatibacter actinomycetemcomitans